Protein 1Y2T (pdb70)

InterPro domains:
  IPR009960 Fungal fruit body lectin [PF07367] (1-140)
  IPR015926 Cytolysin/lectin [G3DSA:2.60.270.20] (1-143)
  IPR015926 Cytolysin/lectin [SSF63724] (2-142)

B-factor: mean 12.46, std 3.75, range [6.25, 38.34]

Foldseek 3Di:
DAKEKEAEAEPDPPFDKDWDDKAWDPPQNIWDWDQDPRITMTGGNDADIKMKIKIAGPVVGWIKIKMWGHHPQWIFIDMDIPDDPPDDRVNVRCCCPPPVVNVVRRVVSDQKDKDADPVGWMWMKHWPAGHDRYTYIYTYTD/DAKEKEAEAEDDPPFDKDWDDKFWDPPQPIWDWDQDPRIIMIGGNDADIKMKIKIARPVVGWIKIKMWGHHPQWIAIDMDIPDDPPDDRVNLRCCCPPPVVNVVRRVVSDQKDWDADPVGWIWMKHWPATDDRYTYIYTYTD

Organism: Agaricus bisporus (NCBI:txid5341)

Structure (mmCIF, N/CA/C/O backbone):
data_1Y2T
#
_entry.id   1Y2T
#
_cell.length_a   91.935
_cell.length_b   96.681
_cell.length_c   75.430
_cell.angle_alpha   90.00
_cell.angle_beta   90.00
_cell.angle_gamma   90.00
#
_symmetry.space_group_name_H-M   'C 2 2 21'
#
loop_
_entity.id
_entity.type
_entity.pdbx_description
1 polymer lectin
2 water water
#
loop_
_atom_site.group_PDB
_atom_site.id
_atom_site.type_symbol
_atom_site.label_atom_id
_atom_site.label_alt_id
_atom_site.label_comp_id
_atom_site.label_asym_id
_atom_site.label_entity_id
_atom_site.label_seq_id
_atom_site.pdbx_PDB_ins_code
_atom_site.Cartn_x
_atom_site.Cartn_y
_atom_site.Cartn_z
_atom_site.occupancy
_atom_site.B_iso_or_equiv
_atom_site.auth_seq_id
_atom_site.auth_comp_id
_atom_site.auth_asym_id
_atom_site.auth_atom_id
_atom_site.pdbx_PDB_model_num
ATOM 1 N N . THR A 1 1 ? 41.992 46.308 31.671 1.00 13.98 2 THR A N 1
ATOM 2 C CA . THR A 1 1 ? 42.192 44.900 31.221 1.00 13.83 2 THR A CA 1
ATOM 3 C C . THR A 1 1 ? 43.676 44.538 31.189 1.00 13.27 2 THR A C 1
ATOM 4 O O . THR A 1 1 ? 44.489 45.262 30.607 1.00 13.39 2 THR A O 1
ATOM 8 N N . TYR A 1 2 ? 44.011 43.417 31.827 1.00 12.66 3 TYR A N 1
ATOM 9 C CA . TYR A 1 2 ? 45.359 42.859 31.804 1.00 12.22 3 TYR A CA 1
ATOM 10 C C . TYR A 1 2 ? 45.433 41.685 30.840 1.00 11.77 3 TYR A C 1
ATOM 11 O O . TYR A 1 2 ? 44.491 40.898 30.744 1.00 11.67 3 TYR A O 1
ATOM 20 N N . THR A 1 3 ? 46.553 41.565 30.135 1.00 11.22 4 THR A N 1
ATOM 21 C CA . THR A 1 3 ? 46.917 40.292 29.514 1.00 10.88 4 THR A CA 1
ATOM 22 C C . THR A 1 3 ? 48.278 39.855 30.030 1.00 10.45 4 THR A C 1
ATOM 23 O O . THR A 1 3 ? 49.155 40.688 30.277 1.00 10.53 4 THR A O 1
ATOM 27 N N . ILE A 1 4 ? 48.436 38.549 30.215 1.00 9.91 5 ILE A N 1
ATOM 28 C CA . ILE A 1 4 ? 49.743 37.952 30.463 1.00 9.61 5 ILE A CA 1
ATOM 29 C C . ILE A 1 4 ? 49.974 36.933 29.355 1.00 9.38 5 ILE A C 1
ATOM 30 O O . ILE A 1 4 ? 49.272 35.922 29.279 1.00 9.08 5 ILE A O 1
ATOM 35 N N . SER A 1 5 ? 50.934 37.223 28.480 1.00 9.32 6 SER A N 1
ATOM 36 C CA . SER A 1 5 ? 51.233 36.356 27.345 1.00 9.58 6 SER A CA 1
ATOM 37 C C . SER A 1 5 ? 52.476 35.531 27.643 1.00 9.43 6 SER A C 1
ATOM 38 O O . SER A 1 5 ? 53.539 36.085 27.940 1.00 9.60 6 SER A O 1
ATOM 41 N N . ILE A 1 6 ? 52.328 34.211 27.555 1.00 9.28 7 ILE A N 1
ATOM 42 C CA . ILE A 1 6 ? 53.358 33.270 27.994 1.00 9.25 7 ILE A CA 1
ATOM 43 C C . ILE A 1 6 ? 53.952 32.469 26.833 1.00 9.27 7 ILE A C 1
ATOM 44 O O . ILE A 1 6 ? 53.224 31.837 26.059 1.00 9.32 7 ILE A O 1
ATOM 49 N N . ARG A 1 7 ? 55.279 32.513 26.726 1.00 9.23 8 ARG A N 1
ATOM 50 C CA . ARG A 1 7 ? 56.033 31.711 25.765 1.00 9.40 8 ARG A CA 1
ATOM 51 C C . ARG A 1 7 ? 56.677 30.534 26.485 1.00 9.46 8 ARG A C 1
ATOM 52 O O . ARG A 1 7 ? 57.377 30.718 27.484 1.00 9.50 8 ARG A O 1
ATOM 60 N N . VAL A 1 8 ? 56.448 29.329 25.974 1.00 9.94 9 VAL A N 1
ATOM 61 C CA . VAL A 1 8 ? 56.970 28.119 26.606 1.00 10.40 9 VAL A CA 1
ATOM 62 C C . VAL A 1 8 ? 58.252 27.649 25.923 1.00 10.89 9 VAL A C 1
ATOM 63 O O . VAL A 1 8 ? 58.295 27.481 24.703 1.00 11.20 9 VAL A O 1
ATOM 67 N N . TYR A 1 9 ? 59.289 27.447 26.731 1.00 11.36 10 TYR A N 1
ATOM 68 C CA . TYR A 1 9 ? 60.575 26.957 26.254 1.00 11.81 10 TYR A CA 1
ATOM 69 C C . TYR A 1 9 ? 60.922 25.630 26.917 1.00 12.61 10 TYR A C 1
ATOM 70 O O . TYR A 1 9 ? 61.064 25.559 28.137 1.00 13.05 10 TYR A O 1
ATOM 79 N N . GLN A 1 10 ? 61.037 24.580 26.107 1.00 13.43 11 GLN A N 1
ATOM 80 C CA . GLN A 1 10 ? 61.498 23.278 26.578 1.00 14.34 11 GLN A CA 1
ATOM 81 C C . GLN A 1 10 ? 62.954 23.115 26.166 1.00 14.87 11 GLN A C 1
ATOM 82 O O . GLN A 1 10 ? 63.257 22.893 24.991 1.00 14.80 11 GLN A O 1
ATOM 88 N N . THR A 1 11 ? 63.850 23.227 27.143 1.00 15.67 12 THR A N 1
ATOM 89 C CA . THR A 1 11 ? 65.278 23.407 26.868 1.00 16.59 12 THR A CA 1
ATOM 90 C C . THR A 1 11 ? 66.067 22.126 26.592 1.00 17.07 12 THR A C 1
ATOM 91 O O . THR A 1 11 ? 67.179 22.191 26.060 1.00 17.57 12 THR A O 1
ATOM 95 N N . THR A 1 12 ? 65.504 20.975 26.955 1.00 17.50 13 THR A N 1
ATOM 96 C CA . THR A 1 12 ? 66.166 19.685 26.739 1.00 17.95 13 THR A CA 1
ATOM 97 C C . THR A 1 12 ? 65.213 18.664 26.112 1.00 18.05 13 THR A C 1
ATOM 98 O O . THR A 1 12 ? 64.037 18.614 26.477 1.00 18.28 13 THR A O 1
ATOM 102 N N . PRO A 1 13 ? 65.714 17.854 25.175 1.00 18.11 14 PRO A N 1
ATOM 103 C CA . PRO A 1 13 ? 64.918 16.771 24.577 1.00 18.08 14 PRO A CA 1
ATOM 104 C C . PRO A 1 13 ? 64.676 15.585 25.524 1.00 17.99 14 PRO A C 1
ATOM 105 O O . PRO A 1 13 ? 64.152 14.550 25.096 1.00 18.21 14 PRO A O 1
ATOM 109 N N . LYS A 1 14 ? 65.052 15.742 26.791 1.00 17.76 15 LYS A N 1
ATOM 110 C CA . LYS A 1 14 ? 64.800 14.731 27.813 1.00 17.45 15 LYS A CA 1
ATOM 111 C C . LYS A 1 14 ? 63.384 14.917 28.349 1.00 16.69 15 LYS A C 1
ATOM 112 O O . LYS A 1 14 ? 63.083 15.920 29.005 1.00 17.07 15 LYS A O 1
ATOM 118 N N . GLY A 1 15 ? 62.515 13.956 28.048 1.00 15.57 16 GLY A N 1
ATOM 119 C CA . GLY A 1 15 ? 61.103 14.063 28.370 1.00 14.31 16 GLY A CA 1
ATOM 120 C C . GLY A 1 15 ? 60.381 14.977 27.396 1.00 13.25 16 GLY A C 1
ATOM 121 O O . GLY A 1 15 ? 61.008 15.625 26.554 1.00 13.21 16 GLY A O 1
ATOM 122 N N . PHE A 1 16 ? 59.056 15.015 27.500 1.00 12.29 17 PHE A N 1
ATOM 123 C CA . PHE A 1 16 ? 58.246 15.933 26.704 1.00 11.45 17 PHE A CA 1
ATOM 124 C C . PHE A 1 16 ? 57.015 16.392 27.472 1.00 10.99 17 PHE A C 1
ATOM 125 O O . PHE A 1 16 ? 56.104 15.606 27.737 1.00 10.62 17 PHE A O 1
ATOM 133 N N . PHE A 1 17 ? 57.000 17.676 27.813 1.00 10.36 18 PHE A N 1
ATOM 134 C CA . PHE A 1 17 ? 55.894 18.275 28.546 1.00 9.98 18 PHE A CA 1
ATOM 135 C C . PHE A 1 17 ? 54.855 18.803 27.569 1.00 9.83 18 PHE A C 1
ATOM 136 O O . PHE A 1 17 ? 55.185 19.530 26.626 1.00 10.27 18 PHE A O 1
ATOM 144 N N . ARG A 1 18 ? 53.606 18.407 27.795 1.00 9.37 19 ARG A N 1
ATOM 145 C CA . ARG A 1 18 ? 52.481 18.834 26.971 1.00 8.97 19 ARG A CA 1
ATOM 146 C C . ARG A 1 18 ? 51.447 19.540 27.848 1.00 8.90 19 ARG A C 1
ATOM 147 O O . ARG A 1 18 ? 51.316 19.209 29.029 1.00 8.81 19 ARG A O 1
ATOM 155 N N . PRO A 1 19 ? 50.722 20.508 27.287 1.00 8.72 20 PRO A N 1
ATOM 156 C CA . PRO A 1 19 ? 49.674 21.214 28.038 1.00 8.62 20 PRO A CA 1
ATOM 157 C C . PRO A 1 19 ? 48.474 20.300 28.288 1.00 8.49 20 PRO A C 1
ATOM 158 O O . PRO A 1 19 ? 48.054 19.594 27.368 1.00 8.72 20 PRO A O 1
ATOM 162 N N . VAL A 1 20 ? 47.940 20.301 29.508 1.00 8.15 21 VAL A N 1
ATOM 163 C CA . VAL A 1 20 ? 46.830 19.405 29.849 1.00 8.13 21 VAL A CA 1
ATOM 164 C C . VAL A 1 20 ? 45.634 20.069 30.540 1.00 7.93 21 VAL A C 1
ATOM 165 O O . VAL A 1 20 ? 44.579 19.447 30.683 1.00 8.04 21 VAL A O 1
ATOM 169 N N . GLU A 1 21 ? 45.795 21.321 30.961 1.00 7.83 22 GLU A N 1
ATOM 170 C CA . GLU A 1 21 ? 44.770 22.008 31.750 1.00 7.84 22 GLU A CA 1
ATOM 171 C C . GLU A 1 21 ? 45.050 23.500 31.812 1.00 7.79 22 GLU A C 1
ATOM 172 O O . GLU A 1 21 ? 46.205 23.915 31.898 1.00 7.80 22 GLU A O 1
ATOM 178 N N . ARG A 1 22 ? 43.989 24.301 31.766 1.00 7.74 23 ARG A N 1
ATOM 179 C CA . ARG A 1 22 ? 44.092 25.747 31.955 1.00 7.96 23 ARG A CA 1
ATOM 180 C C . ARG A 1 22 ? 42.864 26.266 32.696 1.00 7.82 23 ARG A C 1
ATOM 181 O O . ARG A 1 22 ? 41.729 26.041 32.272 1.00 8.07 23 ARG A O 1
ATOM 189 N N . THR A 1 23 ? 43.101 26.943 33.816 1.00 7.63 24 THR A N 1
ATOM 190 C CA . THR A 1 23 ? 42.025 27.333 34.726 1.00 7.74 24 THR A CA 1
ATOM 191 C C . THR A 1 23 ? 41.996 28.832 34.978 1.00 7.62 24 THR A C 1
ATOM 192 O O . THR A 1 23 ? 43.017 29.511 34.845 1.00 7.43 24 THR A O 1
ATOM 196 N N . ASN A 1 24 ? 40.821 29.332 35.360 1.00 7.70 25 ASN A N 1
ATOM 197 C CA . ASN A 1 24 ? 40.649 30.733 35.732 1.00 7.88 25 ASN A CA 1
ATOM 198 C C . ASN A 1 24 ? 40.004 30.874 37.099 1.00 8.08 25 ASN A C 1
ATOM 199 O O . ASN A 1 24 ? 38.942 30.302 37.357 1.00 7.92 25 ASN A O 1
ATOM 204 N N . TRP A 1 25 ? 40.656 31.633 37.975 1.00 8.15 26 TRP A N 1
ATOM 205 C CA . TRP A 1 25 ? 40.100 31.936 39.290 1.00 8.73 26 TRP A CA 1
ATOM 206 C C . TRP A 1 25 ? 38.938 32.933 39.168 1.00 9.19 26 TRP A C 1
ATOM 207 O O . TRP A 1 25 ? 38.867 33.705 38.206 1.00 9.30 26 TRP A O 1
ATOM 218 N N . LYS A 1 26 ? 38.039 32.896 40.151 1.00 9.66 27 LYS A N 1
ATOM 219 C CA . LYS A 1 26 ? 36.735 33.560 40.077 1.00 10.40 27 LYS A CA 1
ATOM 220 C C . LYS A 1 26 ? 36.711 35.059 40.404 1.00 10.55 27 LYS A C 1
ATOM 221 O O . LYS A 1 26 ? 35.734 35.741 40.082 1.00 10.75 27 LYS A O 1
ATOM 227 N N . TYR A 1 27 ? 37.765 35.562 41.045 1.00 10.73 28 TYR A N 1
ATOM 228 C CA . TYR A 1 27 ? 37.821 36.968 41.457 1.00 11.07 28 TYR A CA 1
ATOM 229 C C . TYR A 1 27 ? 37.947 37.911 40.262 1.00 11.21 28 TYR A C 1
ATOM 230 O O . TYR A 1 27 ? 38.295 37.484 39.159 1.00 10.94 28 TYR A O 1
ATOM 239 N N . ALA A 1 28 ? 37.651 39.190 40.495 1.00 11.65 29 ALA A N 1
ATOM 240 C CA . ALA A 1 28 ? 37.803 40.251 39.494 1.00 11.95 29 ALA A CA 1
ATOM 241 C C . ALA A 1 28 ? 37.151 39.922 38.146 1.00 12.11 29 ALA A C 1
ATOM 242 O O . ALA A 1 28 ? 37.697 40.233 37.083 1.00 12.36 29 ALA A O 1
ATOM 244 N N . ASN A 1 29 ? 35.978 39.291 38.216 1.00 12.27 30 ASN A N 1
ATOM 245 C CA . ASN A 1 29 ? 35.182 38.901 37.045 1.00 12.31 30 ASN A CA 1
ATOM 246 C C . ASN A 1 29 ? 35.761 37.751 36.207 1.00 11.90 30 ASN A C 1
ATOM 247 O O . ASN A 1 29 ? 35.425 37.597 35.029 1.00 12.09 30 ASN A O 1
ATOM 252 N N . GLY A 1 30 ? 36.616 36.943 36.828 1.00 11.39 31 GLY A N 1
ATOM 253 C CA . GLY A 1 30 ? 37.122 35.733 36.202 1.00 10.82 31 GLY A CA 1
ATOM 254 C C . GLY A 1 30 ? 38.328 35.953 35.313 1.00 10.43 31 GLY A C 1
ATOM 255 O O . GLY A 1 30 ? 39.375 36.415 35.772 1.00 10.79 31 GLY A O 1
ATOM 256 N N . GLY A 1 31 ? 38.178 35.617 34.036 1.00 9.92 32 GLY A N 1
ATOM 257 C CA . GLY A 1 31 ? 39.267 35.712 33.081 1.00 9.38 32 GLY A CA 1
ATOM 258 C C . GLY A 1 31 ? 39.214 34.593 32.062 1.00 9.10 32 GLY A C 1
ATOM 259 O O . GLY A 1 31 ? 38.403 33.675 32.186 1.00 9.61 32 GLY A O 1
ATOM 260 N N . THR A 1 32 ? 40.076 34.667 31.052 1.00 8.68 33 THR A N 1
ATOM 261 C CA . THR A 1 32 ? 40.094 33.677 29.973 1.00 8.54 33 THR A CA 1
ATOM 262 C C . THR A 1 32 ? 41.510 33.268 29.596 1.00 8.24 33 THR A C 1
ATOM 263 O O . THR A 1 32 ? 42.467 34.010 29.830 1.00 8.37 33 THR A O 1
ATOM 267 N N . TRP A 1 33 ? 41.625 32.083 28.998 1.00 7.88 34 TRP A N 1
ATOM 268 C CA . TRP A 1 33 ? 42.853 31.648 28.340 1.00 7.77 34 TRP A CA 1
ATOM 269 C C . TRP A 1 33 ? 42.635 31.563 26.835 1.00 7.89 34 TRP A C 1
ATOM 270 O O . TRP A 1 33 ? 41.668 30.952 26.376 1.00 8.15 34 TRP A O 1
ATOM 281 N N . ASP A 1 34 ? 43.543 32.173 26.079 1.00 8.02 35 ASP A N 1
ATOM 282 C CA . ASP A 1 34 ? 43.526 32.102 24.621 1.00 8.27 35 ASP A CA 1
ATOM 283 C C . ASP A 1 34 ? 44.884 31.672 24.103 1.00 8.44 35 ASP A C 1
ATOM 284 O O . ASP A 1 34 ? 45.911 31.957 24.718 1.00 8.71 35 ASP A O 1
ATOM 289 N N . GLU A 1 35 ? 44.884 30.984 22.967 1.00 8.52 36 GLU A N 1
ATOM 290 C CA . GLU A 1 35 ? 46.113 30.751 22.225 1.00 8.85 36 GLU A CA 1
ATOM 291 C C . GLU A 1 35 ? 46.226 31.846 21.170 1.00 8.56 36 GLU A C 1
ATOM 292 O O . GLU A 1 35 ? 45.314 32.037 20.361 1.00 8.66 36 GLU A O 1
ATOM 298 N N . VAL A 1 36 ? 47.324 32.597 21.220 1.00 8.37 37 VAL A N 1
ATOM 299 C CA . VAL A 1 36 ? 47.554 33.714 20.304 1.00 8.52 37 VAL A CA 1
ATOM 300 C C . VAL A 1 36 ? 48.982 33.667 19.771 1.00 8.55 37 VAL A C 1
ATOM 301 O O . VAL A 1 36 ? 49.939 33.872 20.522 1.00 8.68 37 VAL A O 1
ATOM 305 N N . ARG A 1 37 ? 49.115 33.385 18.475 1.00 8.69 38 ARG A N 1
ATOM 306 C CA . ARG A 1 37 ? 50.412 33.386 17.790 1.00 9.15 38 ARG A CA 1
ATOM 307 C C . ARG A 1 37 ? 51.454 32.514 18.512 1.00 8.97 38 ARG A C 1
ATOM 308 O O . ARG A 1 37 ? 52.621 32.895 18.659 1.00 9.26 38 ARG A O 1
ATOM 316 N N . GLY A 1 38 ? 51.011 31.341 18.963 1.00 8.97 39 GLY A N 1
ATOM 317 C CA . GLY A 1 38 ? 51.884 30.378 19.613 1.00 8.87 39 GLY A CA 1
ATOM 318 C C . GLY A 1 38 ? 52.105 30.605 21.100 1.00 8.93 39 GLY A C 1
ATOM 319 O O . GLY A 1 38 ? 52.876 29.875 21.728 1.00 9.18 39 GLY A O 1
ATOM 320 N N . GLU A 1 39 ? 51.427 31.605 21.659 1.00 8.71 40 GLU A N 1
ATOM 321 C CA . GLU A 1 39 ? 51.562 31.945 23.075 1.00 8.72 40 GLU A CA 1
ATOM 322 C C . GLU A 1 39 ? 50.268 31.679 23.835 1.00 8.60 40 GLU A C 1
ATOM 323 O O . GLU A 1 39 ? 49.182 31.691 23.252 1.00 8.72 40 GLU A O 1
ATOM 329 N N . TYR A 1 40 ? 50.394 31.424 25.134 1.00 8.52 41 TYR A N 1
ATOM 330 C CA . TYR A 1 40 ? 49.240 31.262 26.011 1.00 8.59 41 TYR A CA 1
ATOM 331 C C . TYR A 1 40 ? 48.931 32.612 26.635 1.00 8.42 41 TYR A C 1
ATOM 332 O O . TYR A 1 40 ? 49.774 33.185 27.327 1.00 8.79 41 TYR A O 1
ATOM 341 N N . VAL A 1 41 ? 47.730 33.123 26.379 1.00 8.23 42 VAL A N 1
ATOM 342 C CA . VAL A 1 41 ? 47.358 34.457 26.845 1.00 8.01 42 VAL A CA 1
ATOM 343 C C . VAL A 1 41 ? 46.248 34.412 27.890 1.00 7.72 42 VAL A C 1
ATOM 344 O O . VAL A 1 41 ? 45.127 33.981 27.609 1.00 7.62 42 VAL A O 1
ATOM 348 N N . LEU A 1 42 ? 46.581 34.859 29.097 1.00 7.49 43 LEU A N 1
ATOM 349 C CA . LEU A 1 42 ? 45.611 34.995 30.173 1.00 7.53 43 LEU A CA 1
ATOM 350 C C . LEU A 1 42 ? 45.093 36.430 30.191 1.00 7.68 43 LEU A C 1
ATOM 351 O O . LEU A 1 42 ? 45.871 37.371 30.347 1.00 7.75 43 LEU A O 1
ATOM 356 N N . THR A 1 43 ? 43.785 36.593 30.010 1.00 7.98 44 THR A N 1
ATOM 357 C CA . THR A 1 43 ? 43.173 37.918 30.028 1.00 8.43 44 THR A CA 1
ATOM 358 C C . THR A 1 43 ? 42.318 38.072 31.276 1.00 8.72 44 THR A C 1
ATOM 359 O O . THR A 1 43 ? 41.517 37.198 31.595 1.00 9.01 44 THR A O 1
ATOM 363 N N . MET A 1 44 ? 42.514 39.179 31.988 1.00 9.15 45 MET A N 1
ATOM 364 C CA . MET A 1 44 ? 41.768 39.471 33.210 1.00 9.54 45 MET A CA 1
ATOM 365 C C . MET A 1 44 ? 41.233 40.902 33.165 1.00 9.94 45 MET A C 1
ATOM 366 O O . MET A 1 44 ? 41.882 41.795 32.618 1.00 10.36 45 MET A O 1
ATOM 371 N N . GLY A 1 45 ? 40.047 41.109 33.734 1.00 10.64 46 GLY A N 1
ATOM 372 C CA . GLY A 1 45 ? 39.380 42.403 33.688 1.00 11.05 46 GLY A CA 1
ATOM 373 C C . GLY A 1 45 ? 40.043 43.474 34.536 1.00 11.39 46 GLY A C 1
ATOM 374 O O . GLY A 1 45 ? 39.866 44.672 34.295 1.00 11.98 46 GLY A O 1
ATOM 375 N N . GLY A 1 46 ? 40.806 43.035 35.532 1.00 11.60 47 GLY A N 1
ATOM 376 C CA . GLY A 1 46 ? 41.525 43.933 36.417 1.00 11.35 47 GLY A CA 1
ATOM 377 C C . GLY A 1 46 ? 42.380 43.168 37.407 1.00 11.26 47 GLY A C 1
ATOM 378 O O . GLY A 1 46 ? 42.594 41.961 37.257 1.00 11.17 47 GLY A O 1
ATOM 379 N N . SER A 1 47 ? 42.856 43.876 38.426 1.00 10.98 48 SER A N 1
ATOM 380 C CA . SER A 1 47 ? 43.718 43.300 39.453 1.00 10.72 48 SER A CA 1
ATOM 381 C C . SER A 1 47 ? 42.930 42.413 40.415 1.00 10.57 48 SER A C 1
ATOM 382 O O . SER A 1 47 ? 41.744 42.649 40.659 1.00 10.70 48 SER A O 1
ATOM 385 N N . GLY A 1 48 ? 43.592 41.389 40.948 1.00 10.23 49 GLY A N 1
ATOM 386 C CA . GLY A 1 48 ? 43.023 40.577 42.010 1.00 9.96 49 GLY A CA 1
ATOM 387 C C . GLY A 1 48 ? 42.664 39.142 41.677 1.00 9.75 49 GLY A C 1
ATOM 388 O O . GLY A 1 48 ? 42.051 38.454 42.494 1.00 9.87 49 GLY A O 1
ATOM 389 N N . THR A 1 49 ? 43.040 38.681 40.489 1.00 9.47 50 THR A N 1
ATOM 390 C CA . THR A 1 49 ? 42.772 37.297 40.112 1.00 9.19 50 THR A CA 1
ATOM 391 C C . THR A 1 49 ? 43.970 36.635 39.417 1.00 9.03 50 THR A C 1
ATOM 392 O O . THR A 1 49 ? 45.064 37.206 39.391 1.00 8.98 50 THR A O 1
ATOM 396 N N . SER A 1 50 ? 43.768 35.428 38.892 1.00 8.78 51 SER A N 1
ATOM 397 C CA . SER A 1 50 ? 44.854 34.627 38.335 1.00 8.57 51 SER A CA 1
ATOM 398 C C . SER A 1 50 ? 44.333 33.480 37.479 1.00 8.50 51 SER A C 1
ATOM 399 O O . SER A 1 50 ? 43.127 33.237 37.408 1.00 8.58 51 SER A O 1
ATOM 402 N N . GLY A 1 51 ? 45.265 32.776 36.844 1.00 8.28 52 GLY A N 1
ATOM 403 C CA . GLY A 1 51 ? 44.963 31.578 36.081 1.00 8.21 52 GLY A CA 1
ATOM 404 C C . GLY A 1 51 ? 46.145 30.633 36.113 1.00 8.24 52 GLY A C 1
ATOM 405 O O . GLY A 1 51 ? 47.279 31.067 36.319 1.00 8.14 52 GLY A O 1
ATOM 406 N N . SER A 1 52 ? 45.879 29.345 35.909 1.00 8.26 53 SER A N 1
ATOM 407 C CA . SER A 1 52 ? 46.910 28.312 36.001 1.00 8.33 53 SER A CA 1
ATOM 408 C C . SER A 1 52 ? 47.008 27.463 34.740 1.00 8.34 53 SER A C 1
ATOM 409 O O . SER A 1 52 ? 46.008 27.229 34.062 1.00 8.39 53 SER A O 1
ATOM 412 N N . LEU A 1 53 ? 48.223 27.005 34.448 1.00 8.22 54 LEU A N 1
ATOM 413 C CA . LEU A 1 53 ? 48.482 26.031 33.390 1.00 8.30 54 LEU A CA 1
ATOM 414 C C . LEU A 1 53 ? 49.160 24.807 33.984 1.00 8.25 54 LEU A C 1
ATOM 415 O O . LEU A 1 53 ? 50.101 24.938 34.768 1.00 8.47 54 LEU A O 1
ATOM 420 N N . ARG A 1 54 ? 48.686 23.623 33.609 1.00 8.22 55 ARG A N 1
ATOM 421 C CA . ARG A 1 54 ? 49.360 22.383 33.984 1.00 8.41 55 ARG A CA 1
ATOM 422 C C . ARG A 1 54 ? 49.991 21.731 32.759 1.00 8.53 55 ARG A C 1
ATOM 423 O O . ARG A 1 54 ? 49.385 21.687 31.685 1.00 8.40 55 ARG A O 1
ATOM 431 N N . PHE A 1 55 ? 51.219 21.251 32.936 1.00 8.73 56 PHE A N 1
ATOM 432 C CA . PHE A 1 55 ? 51.951 20.518 31.907 1.00 9.02 56 PHE A CA 1
ATOM 433 C C . PHE A 1 55 ? 52.376 19.164 32.458 1.00 9.13 56 PHE A C 1
ATOM 434 O O . PHE A 1 55 ? 52.740 19.058 33.631 1.00 9.08 56 PHE A O 1
ATOM 442 N N . VAL A 1 56 ? 52.323 18.138 31.610 1.00 9.28 57 VAL A N 1
ATOM 443 C CA . VAL A 1 56 ? 52.675 16.773 32.002 1.00 9.60 57 VAL A CA 1
ATOM 444 C C . VAL A 1 56 ? 53.661 16.161 31.010 1.00 9.81 57 VAL A C 1
ATOM 445 O O . VAL A 1 56 ? 53.498 16.294 29.793 1.00 9.63 57 VAL A O 1
ATOM 449 N N . SER A 1 57 ? 54.693 15.511 31.546 1.00 10.38 58 SER A N 1
ATOM 450 C CA . SER A 1 57 ? 55.586 14.671 30.755 1.00 10.92 58 SER A CA 1
ATOM 451 C C . SER A 1 57 ? 55.353 13.209 31.126 1.00 11.49 58 SER A C 1
ATOM 452 O O . SER A 1 57 ? 55.877 12.719 32.133 1.00 11.35 58 SER A O 1
ATOM 455 N N . SER A 1 58 ? 54.552 12.522 30.313 1.00 12.20 59 SER A N 1
ATOM 456 C CA . SER A 1 58 ? 54.202 11.122 30.565 1.00 13.21 59 SER A CA 1
ATOM 457 C C . SER A 1 58 ? 55.398 10.180 30.410 1.00 13.47 59 SER A C 1
ATOM 458 O O . SER A 1 58 ? 55.468 9.148 31.082 1.00 13.91 59 SER A O 1
ATOM 461 N N . ASP A 1 59 ? 56.333 10.551 29.534 1.00 13.84 60 ASP A N 1
ATOM 462 C CA . ASP A 1 59 ? 57.575 9.801 29.322 1.00 14.09 60 ASP A CA 1
ATOM 463 C C . ASP A 1 59 ? 58.362 9.601 30.615 1.00 14.06 60 ASP A C 1
ATOM 464 O O . ASP A 1 59 ? 58.955 8.541 30.830 1.00 14.11 60 ASP A O 1
ATOM 469 N N . THR A 1 60 ? 58.363 10.628 31.465 1.00 13.94 61 THR A N 1
ATOM 470 C CA . THR A 1 60 ? 59.230 10.670 32.643 1.00 13.94 61 THR A CA 1
ATOM 471 C C . THR A 1 60 ? 58.467 10.812 33.962 1.00 13.90 61 THR A C 1
ATOM 472 O O . THR A 1 60 ? 59.084 10.993 35.017 1.00 13.94 61 THR A O 1
ATOM 476 N N . ASP A 1 61 ? 57.138 10.730 33.899 1.00 13.96 62 ASP A N 1
ATOM 477 C CA . ASP A 1 61 ? 56.272 10.884 35.075 1.00 13.94 62 ASP A CA 1
ATOM 478 C C . ASP A 1 61 ? 56.562 12.185 35.837 1.00 13.50 62 ASP A C 1
ATOM 479 O O . ASP A 1 61 ? 56.763 12.189 37.058 1.00 13.53 62 ASP A O 1
ATOM 484 N N . GLU A 1 62 ? 56.590 13.287 35.092 1.00 12.76 63 GLU A N 1
ATOM 485 C CA . GLU A 1 62 ? 56.815 14.611 35.656 1.00 12.13 63 GLU A CA 1
ATOM 486 C C . GLU A 1 62 ? 55.657 15.529 35.300 1.00 11.62 63 GLU A C 1
ATOM 487 O O . GLU A 1 62 ? 54.975 15.318 34.295 1.00 11.48 63 GLU A O 1
ATOM 493 N N . SER A 1 63 ? 55.447 16.550 36.128 1.00 11.03 64 SER A N 1
ATOM 494 C CA . SER A 1 63 ? 54.380 17.523 35.915 1.00 10.71 64 SER A CA 1
ATOM 495 C C . SER A 1 63 ? 54.596 18.753 36.784 1.00 10.21 64 SER A C 1
ATOM 496 O O . SER A 1 63 ? 55.350 18.709 37.760 1.00 10.36 64 SER A O 1
ATOM 499 N N . PHE A 1 64 ? 53.937 19.847 36.413 1.00 9.62 65 PHE A N 1
ATOM 500 C CA . PHE A 1 64 ? 53.931 21.067 37.215 1.00 9.15 65 PHE A CA 1
ATOM 501 C C . PHE A 1 64 ? 52.713 21.918 36.893 1.00 8.88 65 PHE A C 1
ATOM 502 O O . PHE A 1 64 ? 52.115 21.785 35.820 1.00 8.77 65 PHE A O 1
ATOM 510 N N . VAL A 1 65 ? 52.348 22.780 37.838 1.00 8.59 66 VAL A N 1
ATOM 511 C CA . VAL A 1 65 ? 51.334 23.803 37.614 1.00 8.39 66 VAL A CA 1
ATOM 512 C C . VAL A 1 65 ? 52.006 25.165 37.731 1.00 8.49 66 VAL A C 1
ATOM 513 O O . VAL A 1 65 ? 52.682 25.447 38.723 1.00 8.53 66 VAL A O 1
ATOM 517 N N . ALA A 1 66 ? 51.838 25.990 36.701 1.00 8.26 67 ALA A N 1
ATOM 518 C CA . ALA A 1 66 ? 52.340 27.360 36.701 1.00 8.16 67 ALA A CA 1
ATOM 519 C C . ALA A 1 66 ? 51.160 28.317 36.804 1.00 8.27 67 ALA A C 1
ATOM 520 O O . ALA A 1 66 ? 50.212 28.226 36.021 1.00 8.30 67 ALA A O 1
ATOM 522 N N . THR A 1 67 ? 51.220 29.224 37.777 1.00 8.25 68 THR A N 1
ATOM 523 C CA . THR A 1 67 ? 50.139 30.176 38.021 1.00 8.20 68 THR A CA 1
ATOM 524 C C . THR A 1 67 ? 50.622 31.611 37.838 1.00 8.14 68 THR A C 1
ATOM 525 O O . THR A 1 67 ? 51.722 31.964 38.265 1.00 8.35 68 THR A O 1
ATOM 529 N N . PHE A 1 68 ? 49.785 32.419 37.192 1.00 8.09 69 PHE A N 1
ATOM 530 C CA . PHE A 1 68 ? 50.095 33.803 36.843 1.00 8.08 69 PHE A CA 1
ATOM 531 C C . PHE A 1 68 ? 48.909 34.666 37.241 1.00 8.08 69 PHE A C 1
ATOM 532 O O . PHE A 1 68 ? 47.762 34.278 37.028 1.00 8.08 69 PHE A O 1
ATOM 540 N N . GLY A 1 69 ? 49.175 35.837 37.809 1.00 8.14 70 GLY A N 1
ATOM 541 C CA . GLY A 1 69 ? 48.102 36.753 38.151 1.00 8.26 70 GLY A CA 1
ATOM 542 C C . GLY A 1 69 ? 48.581 38.150 38.472 1.00 8.41 70 GLY A C 1
ATOM 543 O O . GLY A 1 69 ? 49.760 38.466 38.305 1.00 8.38 70 GLY A O 1
ATOM 544 N N . VAL A 1 70 ? 47.651 38.985 38.926 1.00 8.63 71 VAL A N 1
ATOM 545 C CA . VAL A 1 70 ? 47.967 40.337 39.381 1.00 9.12 71 VAL A CA 1
ATOM 546 C C . VAL A 1 70 ? 47.387 40.525 40.783 1.00 9.37 71 VAL A C 1
ATOM 547 O O . VAL A 1 70 ? 46.216 40.229 41.025 1.00 9.28 71 VAL A O 1
ATOM 551 N N . HIS A 1 71 ? 48.229 40.986 41.704 1.00 9.79 72 HIS A N 1
ATOM 552 C CA . HIS A 1 71 ? 47.819 41.264 43.075 1.00 10.27 72 HIS A CA 1
ATOM 553 C C . HIS A 1 71 ? 48.179 42.702 43.431 1.00 10.48 72 HIS A C 1
ATOM 554 O O . HIS A 1 71 ? 49.347 43.090 43.349 1.00 10.50 72 HIS A O 1
ATOM 561 N N . ASN A 1 72 ? 47.170 43.479 43.823 1.00 10.89 73 ASN A N 1
ATOM 562 C CA . ASN A 1 72 ? 47.334 44.906 44.117 1.00 11.24 73 ASN A CA 1
ATOM 563 C C . ASN A 1 72 ? 48.163 45.632 43.051 1.00 11.17 73 ASN A C 1
ATOM 564 O O . ASN A 1 72 ? 49.127 46.342 43.361 1.00 11.18 73 ASN A O 1
ATOM 569 N N . TYR A 1 73 ? 47.778 45.416 41.791 1.00 10.97 74 TYR A N 1
ATOM 570 C CA . TYR A 1 73 ? 48.389 46.048 40.613 1.00 10.97 74 TYR A CA 1
ATOM 571 C C . TYR A 1 73 ? 49.821 45.603 40.288 1.00 10.76 74 TYR A C 1
ATOM 572 O O . TYR A 1 73 ? 50.486 46.222 39.456 1.00 10.91 74 TYR A O 1
ATOM 581 N N . LYS A 1 74 ? 50.289 44.535 40.928 1.00 10.52 75 LYS A N 1
ATOM 582 C CA . LYS A 1 74 ? 51.600 43.975 40.603 1.00 10.43 75 LYS A CA 1
ATOM 583 C C . LYS A 1 74 ? 51.473 42.510 40.210 1.00 10.01 75 LYS A C 1
ATOM 584 O O . LYS A 1 74 ? 50.807 41.731 40.893 1.00 10.02 75 LYS A O 1
ATOM 590 N N . ARG A 1 75 ? 52.114 42.140 39.103 1.00 9.78 76 ARG A N 1
ATOM 591 C CA . ARG A 1 75 ? 52.080 40.758 38.634 1.00 9.54 76 ARG A CA 1
ATOM 592 C C . ARG A 1 75 ? 52.718 39.809 39.647 1.00 9.52 76 ARG A C 1
ATOM 593 O O . ARG A 1 75 ? 53.634 40.187 40.385 1.00 9.53 76 ARG A O 1
ATOM 601 N N . TRP A 1 76 ? 52.202 38.587 39.696 1.00 9.34 77 TRP A N 1
ATOM 602 C CA . TRP A 1 76 ? 52.793 37.539 40.512 1.00 9.32 77 TRP A CA 1
ATOM 603 C C . TRP A 1 76 ? 52.833 36.224 39.750 1.00 9.36 77 TRP A C 1
ATOM 604 O O . TRP A 1 76 ? 52.194 36.080 38.704 1.00 9.35 77 TRP A O 1
ATOM 615 N N . CYS A 1 77 ? 53.610 35.281 40.268 1.00 9.40 78 CYS A N 1
ATOM 616 C CA . CYS A 1 77 ? 53.718 33.959 39.669 1.00 9.56 78 CYS A CA 1
ATOM 617 C C . CYS A 1 77 ? 54.167 32.936 40.698 1.00 9.50 78 CYS A C 1
ATOM 618 O O . CYS A 1 77 ? 54.758 33.285 41.726 1.00 9.78 78 CYS A O 1
ATOM 621 N N . ASP A 1 78 ? 53.866 31.673 40.415 1.00 9.54 79 ASP A N 1
ATOM 622 C CA . ASP A 1 78 ? 54.342 30.553 41.216 1.00 9.76 79 ASP A CA 1
ATOM 623 C C . ASP A 1 78 ? 54.350 29.281 40.380 1.00 9.79 79 ASP A C 1
ATOM 624 O O . ASP A 1 78 ? 53.621 29.174 39.391 1.00 9.64 79 ASP A O 1
ATOM 629 N N . ILE A 1 79 ? 55.194 28.332 40.773 1.00 9.93 80 ILE A N 1
ATOM 630 C CA . ILE A 1 79 ? 55.191 26.993 40.195 1.00 10.21 80 ILE A CA 1
ATOM 631 C C . ILE A 1 79 ? 55.091 25.970 41.320 1.00 10.31 80 ILE A C 1
ATOM 632 O O . ILE A 1 79 ? 55.795 26.076 42.326 1.00 10.55 80 ILE A O 1
ATOM 637 N N . VAL A 1 80 ? 54.197 24.999 41.152 1.00 10.67 81 VAL A N 1
ATOM 638 C CA . VAL A 1 80 ? 54.110 23.857 42.055 1.00 10.78 81 VAL A CA 1
ATOM 639 C C . VAL A 1 80 ? 54.435 22.599 41.261 1.00 11.20 81 VAL A C 1
ATOM 640 O O . VAL A 1 80 ? 53.873 22.367 40.190 1.00 11.13 81 VAL A O 1
ATOM 644 N N . THR A 1 81 ? 55.365 21.806 41.780 1.00 11.56 82 THR A N 1
ATOM 645 C CA . THR A 1 81 ? 55.702 20.522 41.176 1.00 12.10 82 THR A CA 1
ATOM 646 C C . THR A 1 81 ? 55.656 19.413 42.236 1.00 12.44 82 THR A C 1
ATOM 647 O O . THR A 1 81 ? 55.142 19.637 43.336 1.00 12.62 82 THR A O 1
ATOM 651 N N . ASN A 1 82 ? 56.172 18.226 41.904 1.00 12.92 83 ASN A N 1
ATOM 652 C CA . ASN A 1 82 ? 56.003 17.034 42.743 1.00 13.45 83 ASN A CA 1
ATOM 653 C C . ASN A 1 82 ? 54.524 16.818 43.065 1.00 13.76 83 ASN A C 1
ATOM 654 O O . ASN A 1 82 ? 54.151 16.529 44.206 1.00 13.84 83 ASN A O 1
ATOM 659 N N . LEU A 1 83 ? 53.690 16.975 42.040 1.00 14.20 84 LEU A N 1
ATOM 660 C CA . LEU A 1 83 ? 52.241 16.935 42.198 1.00 14.68 84 LEU A CA 1
ATOM 661 C C . LEU A 1 83 ? 51.745 15.535 42.508 1.00 15.23 84 LEU A C 1
ATOM 662 O O . LEU A 1 83 ? 52.218 14.556 41.928 1.00 15.48 84 LEU A O 1
ATOM 667 N N . THR A 1 84 ? 50.796 15.447 43.435 1.00 15.73 85 THR A N 1
ATOM 668 C CA . THR A 1 84 ? 50.033 14.220 43.622 1.00 16.39 85 THR A CA 1
ATOM 669 C C . THR A 1 84 ? 49.005 14.161 42.497 1.00 16.58 85 THR A C 1
ATOM 670 O O . THR A 1 84 ? 48.774 15.164 41.812 1.00 16.63 85 THR A O 1
ATOM 674 N N . ASN A 1 85 ? 48.391 12.996 42.302 1.00 16.81 86 ASN A N 1
ATOM 675 C CA . ASN A 1 85 ? 47.360 12.833 41.277 1.00 17.01 86 ASN A CA 1
ATOM 676 C C . ASN A 1 85 ? 46.116 13.688 41.539 1.00 16.57 86 ASN A C 1
ATOM 677 O O . ASN A 1 85 ? 45.316 13.928 40.633 1.00 16.82 86 ASN A O 1
ATOM 682 N N . GLU A 1 86 ? 45.975 14.151 42.780 1.00 16.08 87 GLU A N 1
ATOM 683 C CA . GLU A 1 86 ? 44.840 14.972 43.197 1.00 15.53 87 GLU A CA 1
ATOM 684 C C . GLU A 1 86 ? 45.100 16.461 42.977 1.00 14.86 87 GLU A C 1
ATOM 685 O O . GLU A 1 86 ? 44.183 17.279 43.065 1.00 14.82 87 GLU A O 1
ATOM 691 N N . GLN A 1 87 ? 46.350 16.811 42.689 1.00 13.96 88 GLN A N 1
ATOM 692 C CA . GLN A 1 87 ? 46.720 18.209 42.500 1.00 13.10 88 GLN A CA 1
ATOM 693 C C . GLN A 1 87 ? 46.651 18.623 41.030 1.00 12.41 88 GLN A C 1
ATOM 694 O O . GLN A 1 87 ? 47.674 18.783 40.359 1.00 12.52 88 GLN A O 1
ATOM 700 N N . THR A 1 88 ? 45.425 18.780 40.540 1.00 11.43 89 THR A N 1
ATOM 701 C CA . THR A 1 88 ? 45.189 19.349 39.217 1.00 10.63 89 THR A CA 1
ATOM 702 C C . THR A 1 88 ? 45.316 20.866 39.315 1.00 10.24 89 THR A C 1
ATOM 703 O O . THR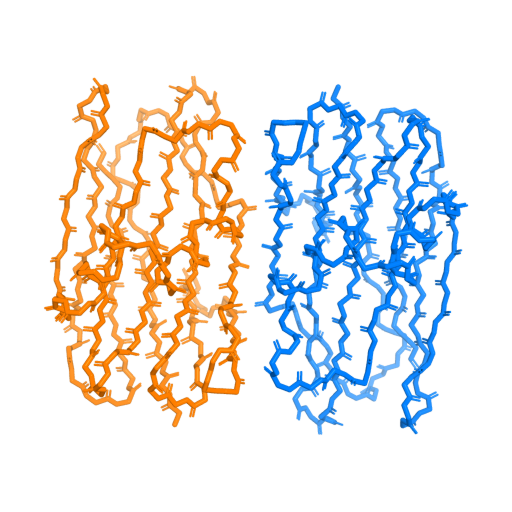 A 1 88 ? 45.404 21.414 40.417 1.00 10.26 89 THR A O 1
ATOM 707 N N . ALA A 1 89 ? 45.329 21.546 38.170 1.00 9.68 90 ALA A N 1
ATOM 708 C CA . ALA A 1 89 ? 45.378 23.008 38.162 1.00 9.47 90 ALA A CA 1
ATOM 709 C C . ALA A 1 89 ? 44.130 23.620 38.804 1.00 9.38 90 ALA A C 1
ATOM 710 O O . ALA A 1 89 ? 44.215 24.661 39.457 1.00 9.24 90 ALA A O 1
ATOM 712 N N . LEU A 1 90 ? 42.982 22.964 38.629 1.00 9.27 91 LEU A N 1
ATOM 713 C CA . LEU A 1 90 ? 41.742 23.381 39.284 1.00 9.18 91 LEU A CA 1
ATOM 714 C C . LEU A 1 90 ? 41.942 23.489 40.799 1.00 9.33 91 LEU A C 1
ATOM 715 O O . LEU A 1 90 ? 41.474 24.439 41.426 1.00 9.53 91 LEU A O 1
ATOM 720 N N . VAL A 1 91 ? 42.636 22.509 41.372 1.00 9.31 92 VAL A N 1
ATOM 721 C CA . VAL A 1 91 ? 42.909 22.482 42.808 1.00 9.53 92 VAL A CA 1
ATOM 722 C C . VAL A 1 91 ? 43.936 23.549 43.191 1.00 9.55 92 VAL A C 1
ATOM 723 O O . VAL A 1 91 ? 43.693 24.362 44.085 1.00 9.69 92 VAL A O 1
ATOM 727 N N . ILE A 1 92 ? 45.068 23.558 42.491 1.00 9.54 93 ILE A N 1
ATOM 728 C CA . ILE A 1 92 ? 46.187 24.439 42.826 1.00 9.52 93 ILE A CA 1
ATOM 729 C C . ILE A 1 92 ? 45.839 25.929 42.703 1.00 9.50 93 ILE A C 1
ATOM 730 O O . ILE A 1 92 ? 46.167 26.714 43.593 1.00 9.59 93 ILE A O 1
ATOM 735 N N . ASN A 1 93 ? 45.162 26.306 41.617 1.00 9.40 94 ASN A N 1
ATOM 736 C CA . ASN A 1 93 ? 44.774 27.701 41.374 1.00 9.34 94 ASN A CA 1
ATOM 737 C C . ASN A 1 93 ? 44.042 28.317 42.566 1.00 9.55 94 ASN A C 1
ATOM 738 O O . ASN A 1 93 ? 44.294 29.467 42.930 1.00 9.57 94 ASN A O 1
ATOM 743 N N . GLN A 1 94 ? 43.148 27.538 43.171 1.00 9.88 95 GLN A N 1
ATOM 744 C CA . GLN A 1 94 ? 42.310 28.008 44.274 1.00 10.34 95 GLN A CA 1
ATOM 745 C C . GLN A 1 94 ? 43.080 28.191 45.577 1.00 10.35 95 GLN A C 1
ATOM 746 O O . GLN A 1 94 ? 42.685 28.991 46.424 1.00 10.35 95 GLN A O 1
ATOM 752 N N . GLU A 1 95 ? 44.173 27.449 45.730 1.00 10.37 96 GLU A N 1
ATOM 753 C CA . GLU A 1 95 ? 44.940 27.451 46.977 1.00 10.49 96 GLU A CA 1
ATOM 754 C C . GLU A 1 95 ? 45.636 28.782 47.257 1.00 10.58 96 GLU A C 1
ATOM 755 O O . GLU A 1 95 ? 45.972 29.081 48.402 1.00 10.70 96 GLU A O 1
ATOM 761 N N . TYR A 1 96 ? 45.818 29.589 46.214 1.00 10.47 97 TYR A N 1
ATOM 762 C CA . TYR A 1 96 ? 46.409 30.922 46.347 1.00 10.51 97 TYR A CA 1
ATOM 763 C C . TYR A 1 96 ? 45.461 31.937 46.988 1.00 10.64 97 TYR A C 1
ATOM 764 O O . TYR A 1 96 ? 45.805 33.111 47.136 1.00 10.73 97 TYR A O 1
ATOM 773 N N . TYR A 1 97 ? 44.273 31.474 47.372 1.00 10.97 98 TYR A N 1
ATOM 774 C CA . TYR A 1 97 ? 43.276 32.324 48.019 1.00 11.25 98 TYR A CA 1
ATOM 775 C C . TYR A 1 97 ? 42.695 31.630 49.251 1.00 11.71 98 TYR A C 1
ATOM 776 O O . TYR A 1 97 ? 41.485 31.417 49.355 1.00 12.20 98 TYR A O 1
ATOM 785 N N . GLY A 1 98 ? 43.579 31.272 50.182 1.00 12.08 99 GLY A N 1
ATOM 786 C CA . GLY A 1 98 ? 43.169 30.604 51.406 1.00 12.46 99 GLY A CA 1
ATOM 787 C C . GLY A 1 98 ? 44.240 29.801 52.125 1.00 12.69 99 GLY A C 1
ATOM 788 O O . GLY A 1 98 ? 44.195 29.675 53.349 1.00 12.93 99 GLY A O 1
ATOM 789 N N . VAL A 1 99 ? 45.187 29.241 51.376 1.00 12.77 100 VAL A N 1
ATOM 790 C CA . VAL A 1 99 ? 46.285 28.478 51.968 1.00 12.78 100 VAL A CA 1
ATOM 791 C C . VAL A 1 99 ? 47.452 29.431 52.244 1.00 13.00 100 VAL A C 1
ATOM 792 O O . VAL A 1 99 ? 48.009 30.005 51.308 1.00 13.02 100 VAL A O 1
ATOM 796 N N . PRO A 1 100 ? 47.813 29.606 53.519 1.00 13.08 101 PRO A N 1
ATOM 797 C CA . PRO A 1 100 ? 48.822 30.602 53.917 1.00 13.19 101 PRO A CA 1
ATOM 798 C C . PRO A 1 100 ? 50.115 30.597 53.092 1.00 13.25 101 PRO A C 1
ATOM 799 O O . PRO A 1 100 ? 50.540 31.672 52.660 1.00 13.28 101 PRO A O 1
ATOM 803 N N . ILE A 1 101 ? 50.712 29.426 52.868 1.00 13.36 102 ILE A N 1
ATOM 804 C CA . ILE A 1 101 ? 51.963 29.337 52.108 1.00 13.45 102 ILE A CA 1
ATOM 805 C C . ILE A 1 101 ? 51.789 29.796 50.654 1.00 12.98 102 ILE A C 1
ATOM 806 O O . ILE A 1 101 ? 52.690 30.409 50.078 1.00 13.11 102 ILE A O 1
ATOM 811 N N . ARG A 1 102 ? 50.623 29.507 50.082 1.00 12.46 103 ARG A N 1
ATOM 812 C CA . ARG A 1 102 ? 50.314 29.908 48.713 1.00 11.97 103 ARG A CA 1
ATOM 813 C C . ARG A 1 102 ? 49.950 31.391 48.640 1.00 11.83 103 ARG A C 1
ATOM 814 O O . ARG A 1 102 ? 50.370 32.086 47.715 1.00 11.48 103 ARG A O 1
ATOM 822 N N . ASP A 1 103 ? 49.180 31.867 49.622 1.00 11.81 104 ASP A N 1
ATOM 823 C CA . ASP A 1 103 ? 48.870 33.291 49.764 1.00 11.91 104 ASP A CA 1
ATOM 824 C C . ASP A 1 103 ? 50.146 34.130 49.745 1.00 11.82 104 ASP A C 1
ATOM 825 O O . ASP A 1 103 ? 50.211 35.168 49.082 1.00 11.64 104 ASP A O 1
ATOM 830 N N . GLN A 1 104 ? 51.149 33.667 50.492 1.00 12.08 105 GLN A N 1
ATOM 831 C CA . GLN A 1 104 ? 52.433 34.352 50.606 1.00 12.31 105 GLN A CA 1
ATOM 832 C C . GLN A 1 104 ? 53.149 34.446 49.260 1.00 12.01 105 GLN A C 1
ATOM 833 O O . GLN A 1 104 ? 53.727 35.484 48.938 1.00 11.92 105 GLN A O 1
ATOM 839 N N . ALA A 1 105 ? 53.098 33.365 48.481 1.00 11.65 106 ALA A N 1
ATOM 840 C CA . ALA A 1 105 ? 53.704 33.339 47.151 1.00 11.34 106 ALA A CA 1
ATOM 841 C C . ALA A 1 105 ? 53.092 34.412 46.253 1.00 11.21 106 ALA 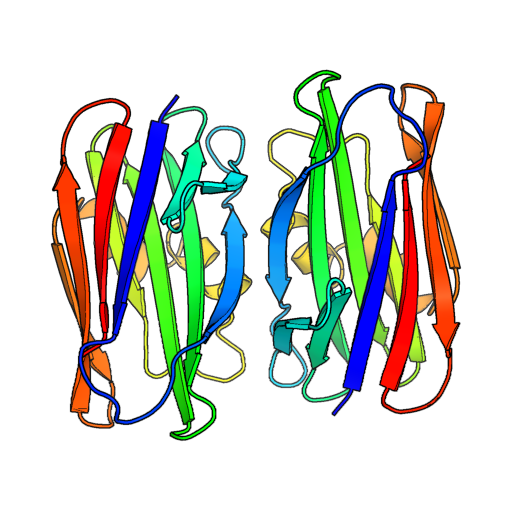A C 1
ATOM 842 O O . ALA A 1 105 ? 53.812 35.128 45.557 1.00 11.03 106 ALA A O 1
ATOM 844 N N . ARG A 1 106 ? 51.765 34.531 46.294 1.00 11.13 107 ARG A N 1
ATOM 845 C CA . ARG A 1 106 ? 51.051 35.564 45.548 1.00 11.20 107 ARG A CA 1
ATOM 846 C C . ARG A 1 106 ? 51.418 36.961 46.050 1.00 11.42 107 ARG A C 1
ATOM 847 O O . ARG A 1 106 ? 51.692 37.861 45.252 1.00 11.19 107 ARG A O 1
ATOM 855 N N . GLU A 1 107 ? 51.443 37.126 47.372 1.00 11.77 108 GLU A N 1
ATOM 856 C CA . GLU A 1 107 ? 51.763 38.413 47.990 1.00 12.27 108 GLU A CA 1
ATOM 857 C C . GLU A 1 107 ? 53.182 38.888 47.667 1.00 12.09 108 GLU A C 1
ATOM 858 O O . GLU A 1 107 ? 53.453 40.090 47.667 1.00 12.23 108 GLU A O 1
ATOM 864 N N . ASN A 1 108 ? 54.072 37.939 47.374 1.00 11.94 109 ASN A N 1
ATOM 865 C CA . ASN A 1 108 ? 55.451 38.244 46.990 1.00 11.94 109 ASN A CA 1
ATOM 866 C C . ASN A 1 108 ? 55.574 39.015 45.674 1.00 11.78 109 ASN A C 1
ATOM 867 O O . ASN A 1 108 ? 56.587 39.673 45.435 1.00 11.93 109 ASN A O 1
ATOM 872 N N . GLN A 1 109 ? 54.546 38.922 44.827 1.00 11.66 110 GLN A N 1
ATOM 873 C CA . GLN A 1 109 ? 54.474 39.675 43.569 1.00 11.55 110 GLN A CA 1
ATOM 874 C C . GLN A 1 109 ? 55.763 39.570 42.747 1.00 11.43 110 GLN A C 1
ATOM 875 O O . GLN A 1 109 ? 56.331 40.581 42.324 1.00 11.35 110 GLN A O 1
ATOM 881 N N . LEU A 1 110 ? 56.212 38.338 42.523 1.00 11.52 111 LEU A N 1
ATOM 882 C CA . LEU A 1 110 ? 57.508 38.091 41.896 1.00 11.59 111 LEU A CA 1
ATOM 883 C C . LEU A 1 110 ? 57.499 38.298 40.386 1.00 11.75 111 LEU A C 1
ATOM 884 O O . LEU A 1 110 ? 56.522 37.971 39.706 1.00 11.61 111 LEU A O 1
ATOM 889 N N . THR A 1 111 ? 58.600 38.844 39.873 1.00 12.09 112 THR A N 1
ATOM 890 C CA . THR A 1 111 ? 58.810 38.957 38.429 1.00 12.61 112 THR A CA 1
ATOM 891 C C . THR A 1 111 ? 59.470 37.696 37.888 1.00 12.93 112 THR A C 1
ATOM 892 O O . THR A 1 111 ? 59.497 37.468 36.678 1.00 12.96 112 THR A O 1
ATOM 896 N N . SER A 1 112 ? 60.016 36.890 38.793 1.00 13.30 113 SER A N 1
ATOM 897 C CA . SER A 1 112 ? 60.626 35.618 38.430 1.00 14.10 113 SER A CA 1
ATOM 898 C C . SER A 1 112 ? 60.565 34.639 39.592 1.00 14.10 113 SER A C 1
ATOM 899 O O . SER A 1 112 ? 60.648 35.033 40.759 1.00 14.11 113 SER A O 1
ATOM 902 N N . TYR A 1 113 ? 60.405 33.363 39.261 1.00 14.30 114 TYR A N 1
ATOM 903 C CA . TYR A 1 113 ? 60.361 32.300 40.256 1.00 14.62 114 TYR A CA 1
ATOM 904 C C . TYR A 1 113 ? 60.850 30.997 39.648 1.00 14.99 114 TYR A C 1
ATOM 905 O O . TYR A 1 113 ? 60.608 30.723 38.471 1.00 14.93 114 TYR A O 1
ATOM 914 N N . ASN A 1 114 ? 61.534 30.196 40.459 1.00 15.41 115 ASN A N 1
ATOM 915 C CA . ASN A 1 114 ? 61.960 28.868 40.041 1.00 15.99 115 ASN A CA 1
ATOM 916 C C . ASN A 1 114 ? 61.837 27.828 41.152 1.00 15.87 115 ASN A C 1
ATOM 917 O O . ASN A 1 114 ? 61.934 28.151 42.339 1.00 15.92 115 ASN A O 1
ATOM 922 N N . VAL A 1 115 ? 61.601 26.584 40.746 1.00 15.79 116 VAL A N 1
ATOM 923 C CA . VAL A 1 115 ? 61.556 25.445 41.658 1.00 15.73 116 VAL A CA 1
ATOM 924 C C . VAL A 1 115 ? 61.935 24.181 40.890 1.00 15.78 116 VAL A C 1
ATOM 925 O O . VAL A 1 115 ? 61.680 24.072 39.687 1.00 15.74 116 VAL A O 1
ATOM 929 N N . ALA A 1 116 ? 62.570 23.243 41.582 1.00 15.73 117 ALA A N 1
ATOM 930 C CA . ALA A 1 116 ? 62.930 21.968 40.978 1.00 15.69 117 ALA A CA 1
ATOM 931 C C . ALA A 1 116 ? 62.121 20.833 41.590 1.00 15.71 117 ALA A C 1
ATOM 932 O O . ALA A 1 116 ? 61.735 20.895 42.761 1.00 15.75 117 ALA A O 1
ATOM 934 N N . ASN A 1 117 ? 61.850 19.803 40.793 1.00 15.60 118 ASN A N 1
ATOM 935 C CA . ASN A 1 117 ? 61.186 18.611 41.307 1.00 15.61 118 ASN A CA 1
ATOM 936 C C . ASN A 1 117 ? 62.182 17.649 41.946 1.00 15.76 118 ASN A C 1
ATOM 937 O O . ASN A 1 117 ? 63.394 17.887 41.909 1.00 15.86 118 ASN A O 1
ATOM 942 N N . ALA A 1 118 ? 61.663 16.571 42.528 1.00 16.01 119 ALA A N 1
ATOM 943 C CA . ALA A 1 118 ? 62.481 15.565 43.203 1.00 16.20 119 ALA A CA 1
ATOM 944 C C . ALA A 1 118 ? 63.430 14.837 42.247 1.00 16.50 119 ALA A C 1
ATOM 945 O O . ALA A 1 118 ? 64.443 14.280 42.675 1.00 16.53 119 ALA A O 1
ATOM 947 N N . LYS A 1 119 ? 63.100 14.856 40.957 1.00 16.54 120 LYS A N 1
ATOM 948 C CA . LYS A 1 119 ? 63.901 14.193 39.926 1.00 16.83 120 LYS A CA 1
ATOM 949 C C . LYS A 1 119 ? 65.061 15.057 39.416 1.00 16.60 120 LYS A C 1
ATOM 950 O O . LYS A 1 119 ? 65.857 14.608 38.586 1.00 17.11 120 LYS A O 1
ATOM 956 N N . GLY A 1 120 ? 65.148 16.292 39.907 1.00 16.33 121 GLY A N 1
ATOM 957 C CA . GLY A 1 120 ? 66.263 17.174 39.598 1.00 15.83 121 GLY A CA 1
ATOM 958 C C . GLY A 1 120 ? 66.008 18.234 38.539 1.00 15.48 121 GLY A C 1
ATOM 959 O O . GLY A 1 120 ? 66.870 19.080 38.294 1.00 15.77 121 GLY A O 1
ATOM 960 N N . ARG A 1 121 ? 64.833 18.197 37.915 1.00 14.89 122 ARG A N 1
ATOM 961 C CA . ARG A 1 121 ? 64.502 19.142 36.849 1.00 14.33 122 ARG A CA 1
ATOM 962 C C . ARG A 1 121 ? 63.946 20.453 37.393 1.00 14.12 122 ARG A C 1
ATOM 963 O O . ARG A 1 121 ? 63.034 20.454 38.220 1.00 14.25 122 ARG A O 1
ATOM 971 N N . ARG A 1 122 ? 64.497 21.561 36.904 1.00 13.75 123 ARG A N 1
ATOM 972 C CA . ARG A 1 122 ? 64.074 22.894 37.320 1.00 13.56 123 ARG A CA 1
ATOM 973 C C . ARG A 1 122 ? 63.090 23.526 36.336 1.00 13.08 123 ARG A C 1
ATOM 974 O O . ARG A 1 122 ? 63.181 23.321 35.124 1.00 12.73 123 ARG A O 1
ATOM 982 N N . PHE A 1 123 ? 62.153 24.293 36.887 1.00 12.43 124 PHE A N 1
ATOM 983 C CA . PHE A 1 123 ? 61.174 25.048 36.111 1.00 11.94 124 PHE A CA 1
ATOM 984 C C . PHE A 1 123 ? 61.240 26.508 36.528 1.00 11.75 124 PHE A C 1
ATOM 985 O O . PHE A 1 123 ? 61.494 26.809 37.695 1.00 11.79 124 PHE A O 1
ATOM 993 N N . ALA A 1 124 ? 61.010 27.412 35.582 1.00 11.41 125 ALA A N 1
ATOM 994 C CA . ALA A 1 124 ? 61.080 28.840 35.871 1.00 11.30 125 ALA A CA 1
ATOM 995 C C . ALA A 1 124 ? 60.033 29.661 35.131 1.00 11.26 125 ALA A C 1
ATOM 996 O O . ALA A 1 124 ? 59.690 29.363 33.984 1.00 11.12 125 ALA A O 1
ATOM 998 N N . ILE A 1 125 ? 59.521 30.684 35.812 1.00 11.08 126 ILE A N 1
ATOM 999 C CA . ILE A 1 125 ? 58.764 31.752 35.167 1.00 11.17 126 ILE A CA 1
ATOM 1000 C C . ILE A 1 125 ? 59.614 33.018 35.219 1.00 11.36 126 ILE A C 1
ATOM 1001 O O . ILE A 1 125 ? 60.162 33.359 36.270 1.00 11.49 126 ILE A O 1
ATOM 1006 N N . GLU A 1 126 ? 59.733 33.694 34.080 1.00 11.63 127 GLU A N 1
ATOM 1007 C CA . GLU A 1 126 ? 60.479 34.942 33.979 1.00 11.94 127 GLU A CA 1
ATOM 1008 C C . GLU A 1 126 ? 59.644 35.971 33.222 1.00 11.69 127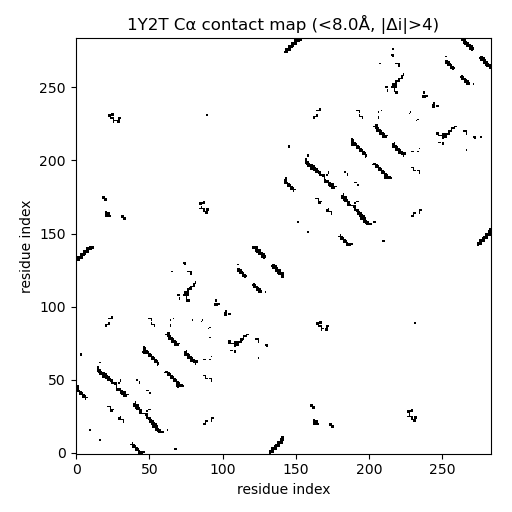 GLU A C 1
ATOM 1009 O O . GLU A 1 126 ? 59.452 35.848 32.014 1.00 11.55 127 GLU A O 1
ATOM 1015 N N . TYR A 1 127 ? 59.140 36.980 33.931 1.00 11.45 128 TYR A N 1
ATOM 1016 C CA . TYR A 1 127 ? 58.431 38.080 33.282 1.00 11.38 128 TYR A CA 1
ATOM 1017 C C . TYR A 1 127 ? 59.432 38.971 32.548 1.00 11.61 128 TYR A C 1
ATOM 1018 O O . TYR A 1 127 ? 60.370 39.490 33.160 1.00 12.09 128 TYR A O 1
ATOM 1027 N N . THR A 1 128 ? 59.240 39.124 31.238 1.00 11.68 129 THR A N 1
ATOM 1028 C CA . THR A 1 128 ? 60.106 39.971 30.408 1.00 12.01 129 THR A CA 1
ATOM 1029 C C . THR A 1 128 ? 59.557 41.391 30.299 1.00 12.07 129 THR A C 1
ATOM 1030 O O . THR A 1 128 ? 60.310 42.344 30.080 1.00 12.42 129 THR A O 1
ATOM 1034 N N . VAL A 1 129 ? 58.236 41.510 30.416 1.00 12.00 130 VAL A N 1
ATOM 1035 C CA . VAL A 1 129 ? 57.566 42.795 30.577 1.00 11.86 130 VAL A CA 1
ATOM 1036 C C . VAL A 1 129 ? 56.839 42.722 31.918 1.00 11.73 130 VAL A C 1
ATOM 1037 O O . VAL A 1 129 ? 55.925 41.908 32.097 1.00 11.47 130 VAL A O 1
ATOM 1041 N N . THR A 1 130 ? 57.265 43.564 32.858 1.00 11.58 131 THR A N 1
ATOM 1042 C CA . THR A 1 130 ? 56.843 43.461 34.255 1.00 11.73 131 THR A CA 1
ATOM 1043 C C . THR A 1 130 ? 55.858 44.547 34.677 1.00 11.70 131 THR A C 1
ATOM 1044 O O . THR A 1 130 ? 55.353 44.526 35.803 1.00 11.64 131 THR A O 1
ATOM 1048 N N . GLU A 1 131 ? 55.596 45.494 33.779 1.00 11.78 132 GLU A N 1
ATOM 1049 C CA . GLU A 1 131 ? 54.717 46.625 34.071 1.00 12.09 132 GLU A CA 1
ATOM 1050 C C . GLU A 1 131 ? 53.709 46.847 32.952 1.00 12.02 132 GLU A C 1
ATOM 1051 O O . GLU A 1 131 ? 53.935 46.442 31.810 1.00 12.10 132 GLU A O 1
ATOM 1057 N N . GLY A 1 132 ? 52.597 47.495 33.288 1.00 12.04 133 GLY A N 1
ATOM 1058 C CA . GLY A 1 132 ? 51.594 47.859 32.305 1.00 12.11 133 GLY A CA 1
ATOM 1059 C C . GLY A 1 132 ? 50.471 46.855 32.136 1.00 12.24 133 GLY A C 1
ATOM 1060 O O . GLY A 1 132 ? 50.304 45.940 32.949 1.00 12.24 133 GLY A O 1
ATOM 1061 N N . ASP A 1 133 ? 49.709 47.039 31.059 1.00 12.44 134 ASP A N 1
ATOM 1062 C CA . ASP A 1 133 ? 48.504 46.255 30.790 1.00 12.73 134 ASP A CA 1
ATOM 1063 C C . ASP A 1 133 ? 48.765 44.971 30.006 1.00 12.65 134 ASP A C 1
ATOM 1064 O O . ASP A 1 133 ? 47.948 44.048 30.035 1.00 12.70 134 ASP A O 1
ATOM 1069 N N . ASN A 1 134 ? 49.894 44.915 29.307 1.00 12.50 135 ASN A N 1
ATOM 1070 C CA . ASN A 1 134 ? 50.232 43.746 28.499 1.00 12.47 135 ASN A CA 1
ATOM 1071 C C . ASN A 1 134 ? 51.545 43.104 28.936 1.00 12.05 135 ASN A C 1
ATOM 1072 O O . ASN A 1 134 ? 52.607 43.330 28.345 1.00 12.31 135 ASN A O 1
ATOM 1077 N N . LEU A 1 135 ? 51.445 42.304 29.993 1.00 11.40 136 LEU A N 1
ATOM 1078 C CA . LEU A 1 135 ? 52.592 41.638 30.596 1.00 10.94 136 LEU A CA 1
ATOM 1079 C C . LEU A 1 135 ? 53.011 40.437 29.761 1.00 10.79 136 LEU A C 1
ATOM 1080 O O . LEU A 1 135 ? 52.182 39.814 29.094 1.00 10.66 136 LEU A O 1
ATOM 1085 N N . LYS A 1 136 ? 54.306 40.133 29.785 1.00 10.39 137 LYS A N 1
ATOM 1086 C CA . LYS A 1 136 ? 54.862 39.020 29.017 1.00 10.42 137 LYS A CA 1
ATOM 1087 C C . LYS A 1 136 ? 55.768 38.182 29.904 1.00 10.14 137 LYS A C 1
ATOM 1088 O O . LYS A 1 136 ? 56.503 38.724 30.732 1.00 10.05 137 LYS A O 1
ATOM 1094 N N . ALA A 1 137 ? 55.717 36.864 29.730 1.00 9.88 138 ALA A N 1
ATOM 1095 C CA . ALA A 1 137 ? 56.532 35.956 30.534 1.00 9.63 138 ALA A CA 1
ATOM 1096 C C . ALA A 1 137 ? 57.047 34.767 29.737 1.00 9.71 138 ALA A C 1
ATOM 1097 O O . ALA A 1 137 ? 56.376 34.278 28.825 1.00 9.82 138 ALA A O 1
ATOM 1099 N N . ASN A 1 138 ? 58.252 34.323 30.085 1.00 9.61 139 ASN A N 1
ATOM 1100 C CA . ASN A 1 138 ? 58.787 33.053 29.614 1.00 9.53 139 ASN A CA 1
ATOM 1101 C C . ASN A 1 138 ? 58.504 31.974 30.645 1.00 9.47 139 ASN A C 1
ATOM 1102 O O . ASN A 1 138 ? 58.740 32.176 31.840 1.00 9.53 139 ASN A O 1
ATOM 1107 N N . LEU A 1 139 ? 57.986 30.840 30.186 1.00 9.40 140 LEU A N 1
ATOM 1108 C CA . LEU A 1 139 ? 57.907 29.643 31.011 1.00 9.52 140 LEU A CA 1
ATOM 1109 C C . LEU A 1 139 ? 59.000 28.697 30.526 1.00 9.73 140 LEU A C 1
ATOM 1110 O O . LEU A 1 139 ? 58.925 28.160 29.416 1.00 9.79 140 LEU A O 1
ATOM 1115 N N . ILE A 1 140 ? 60.026 28.523 31.355 1.00 9.96 141 ILE A N 1
ATOM 1116 C CA . ILE A 1 140 ? 61.222 27.777 30.971 1.00 10.36 141 ILE A CA 1
ATOM 1117 C C . ILE A 1 140 ? 61.259 26.429 31.673 1.00 10.48 141 ILE A C 1
ATOM 1118 O O . ILE A 1 140 ? 61.274 26.355 32.903 1.00 10.59 141 ILE A O 1
ATOM 1123 N N . ILE A 1 141 ? 61.266 25.366 30.875 1.00 10.76 142 ILE A N 1
ATOM 1124 C CA . ILE A 1 141 ? 61.360 24.005 31.386 1.00 11.12 142 ILE A CA 1
ATOM 1125 C C . ILE A 1 141 ? 62.791 23.504 31.203 1.00 11.58 142 ILE A C 1
ATOM 1126 O O . ILE A 1 141 ? 63.291 23.410 30.076 1.00 11.72 142 ILE A O 1
ATOM 1131 N N . GLY A 1 142 ? 63.446 23.201 32.321 1.00 12.08 143 GLY A N 1
ATOM 1132 C CA . GLY A 1 142 ? 64.828 22.749 32.311 1.00 12.66 143 GLY A CA 1
ATOM 1133 C C . GLY A 1 142 ? 64.975 21.273 31.998 1.00 13.10 143 GLY A C 1
ATOM 1134 O O . GLY A 1 142 ? 66.022 20.681 32.256 1.00 13.85 143 GLY A O 1
ATOM 1136 N N . THR B 1 1 ? 41.227 3.112 32.743 1.00 17.47 2 THR B N 1
ATOM 1137 C CA . THR B 1 1 ? 41.353 4.457 32.107 1.00 17.31 2 THR B CA 1
ATOM 1138 C C . THR B 1 1 ? 40.172 4.731 31.179 1.00 16.83 2 THR B C 1
ATOM 1139 O O . THR B 1 1 ? 39.814 3.892 30.349 1.00 17.13 2 THR B O 1
ATOM 1143 N N . TYR B 1 2 ? 39.571 5.907 31.340 1.00 16.14 3 TYR B N 1
ATOM 1144 C CA . TYR B 1 2 ? 38.511 6.371 30.453 1.00 15.46 3 TYR B CA 1
ATOM 1145 C C . TYR B 1 2 ? 39.014 7.500 29.563 1.00 14.83 3 TYR B C 1
ATOM 1146 O O . TYR B 1 2 ? 39.847 8.307 29.983 1.00 14.87 3 TYR B O 1
ATOM 1155 N N . THR B 1 3 ? 38.517 7.542 28.331 1.00 13.98 4 THR B N 1
ATOM 1156 C CA . THR B 1 3 ? 38.653 8.732 27.492 1.00 13.21 4 THR B CA 1
ATOM 1157 C C . THR B 1 3 ? 37.281 9.176 27.004 1.00 12.70 4 THR B C 1
ATOM 1158 O O . THR B 1 3 ? 36.412 8.346 26.724 1.00 12.63 4 THR B O 1
ATOM 1162 N N . ILE B 1 4 ? 37.087 10.489 26.933 1.00 11.77 5 ILE B N 1
ATOM 1163 C CA . ILE B 1 4 ? 35.921 11.063 26.276 1.00 11.16 5 ILE B CA 1
ATOM 1164 C C . ILE B 1 4 ? 36.427 12.003 25.186 1.00 10.78 5 ILE B C 1
ATOM 1165 O O . ILE B 1 4 ? 37.062 13.023 25.475 1.00 10.49 5 ILE B O 1
ATOM 1170 N N . SER B 1 5 ? 36.165 11.631 23.937 1.00 10.39 6 SER B N 1
ATOM 1171 C CA . SER B 1 5 ? 36.606 12.403 22.780 1.00 10.31 6 SER B CA 1
ATOM 1172 C C . SER B 1 5 ? 35.451 13.250 22.267 1.00 10.00 6 SER B C 1
ATOM 1173 O O . SER B 1 5 ? 34.390 12.726 21.915 1.00 10.07 6 SER B O 1
ATOM 1176 N N . ILE B 1 6 ? 35.663 14.564 22.236 1.00 9.61 7 ILE B N 1
ATOM 1177 C CA . ILE B 1 6 ? 34.596 15.519 21.951 1.00 9.46 7 ILE B CA 1
ATOM 1178 C C . ILE B 1 6 ? 34.833 16.286 20.650 1.00 9.41 7 ILE B C 1
ATOM 1179 O O . ILE B 1 6 ? 35.881 16.911 20.464 1.00 9.37 7 ILE B O 1
ATOM 1184 N N . ARG B 1 7 ? 33.848 16.219 19.759 1.00 9.25 8 ARG B N 1
ATOM 1185 C CA . ARG B 1 7 ? 33.830 17.013 18.536 1.00 9.40 8 ARG B CA 1
ATOM 1186 C C . ARG B 1 7 ? 32.905 18.205 18.730 1.00 9.50 8 ARG B C 1
ATOM 1187 O O . ARG B 1 7 ? 31.741 18.040 19.107 1.00 9.47 8 ARG B O 1
ATOM 1195 N N . VAL B 1 8 ? 33.423 19.402 18.469 1.00 9.64 9 VAL B N 1
ATOM 1196 C CA . VAL B 1 8 ? 32.649 20.627 18.648 1.00 10.03 9 VAL B CA 1
ATOM 1197 C C . VAL B 1 8 ? 32.082 21.121 17.319 1.00 10.18 9 VAL B C 1
ATOM 1198 O O . VAL B 1 8 ? 32.819 21.333 16.349 1.00 10.67 9 VAL B O 1
ATOM 1202 N N . TYR B 1 9 ? 30.762 21.283 17.291 1.00 10.36 10 TYR B N 1
ATOM 1203 C CA . TYR B 1 9 ? 30.050 21.798 16.130 1.00 10.51 10 TYR B CA 1
ATOM 1204 C C . TYR B 1 9 ? 29.435 23.150 16.462 1.00 10.91 10 TYR B C 1
ATOM 1205 O O . TYR B 1 9 ? 28.471 23.230 17.226 1.00 11.18 10 TYR B O 1
ATOM 1214 N N . GLN B 1 10 ? 30.016 24.210 15.907 1.00 11.24 11 GLN B N 1
ATOM 1215 C CA . GLN B 1 10 ? 29.452 25.548 16.032 1.00 11.65 11 GLN B CA 1
ATOM 1216 C C . GLN B 1 10 ? 28.610 25.826 14.790 1.00 12.23 11 GLN B C 1
ATOM 1217 O O . GLN B 1 10 ? 29.142 26.089 13.710 1.00 12.22 11 GLN B O 1
ATOM 1223 N N . THR B 1 11 ? 27.292 25.758 14.953 1.00 12.76 12 THR B N 1
ATOM 1224 C CA . THR B 1 11 ? 26.382 25.650 13.810 1.00 13.58 12 THR B CA 1
ATOM 1225 C C . THR B 1 11 ? 25.866 26.963 13.223 1.00 14.16 12 THR B C 1
ATOM 1226 O O . THR B 1 11 ? 25.401 26.979 12.082 1.00 14.85 12 THR B O 1
ATOM 1230 N N . THR B 1 12 ? 25.942 28.051 13.984 1.00 14.60 13 THR B N 1
ATOM 1231 C CA . THR B 1 12 ? 25.318 29.309 13.573 1.00 15.12 13 THR B CA 1
ATOM 1232 C C . THR B 1 12 ? 26.303 30.483 13.531 1.00 15.17 13 THR B C 1
ATOM 1233 O O . THR B 1 12 ? 26.874 30.849 14.561 1.00 15.10 13 THR B O 1
ATOM 1237 N N . PRO B 1 13 ? 26.489 31.075 12.348 1.00 15.38 14 PRO B N 1
ATOM 1238 C CA . PRO B 1 13 ? 27.368 32.242 12.184 1.00 15.58 14 PRO B CA 1
ATOM 1239 C C . PRO B 1 13 ? 26.741 33.543 12.700 1.00 15.66 14 PRO B C 1
ATOM 1240 O O . PRO B 1 13 ? 26.731 34.567 12.007 1.00 16.08 14 PRO B O 1
ATOM 1244 N N . LYS B 1 14 ? 26.205 33.478 13.914 1.00 15.53 15 LYS B N 1
ATOM 1245 C CA . LYS B 1 14 ? 25.785 34.651 14.667 1.00 15.43 15 LYS B CA 1
ATOM 1246 C C . LYS B 1 14 ? 26.524 34.572 15.994 1.00 14.82 15 LYS B C 1
ATOM 1247 O O . LYS B 1 14 ? 26.258 33.690 16.813 1.00 15.12 15 LYS B O 1
ATOM 1253 N N . GLY B 1 15 ? 27.480 35.476 16.184 1.00 14.05 16 GLY B N 1
ATOM 1254 C CA . GLY B 1 15 ? 28.405 35.388 17.301 1.00 12.96 16 GLY B CA 1
ATOM 1255 C C . GLY B 1 15 ? 29.458 34.324 17.047 1.00 12.11 16 GLY B C 1
ATOM 1256 O O . GLY B 1 15 ? 29.404 33.604 16.045 1.00 12.16 16 GLY B O 1
ATOM 1257 N N . PHE B 1 16 ? 30.425 34.229 17.952 1.00 11.22 17 PHE B N 1
ATOM 1258 C CA . PHE B 1 16 ? 31.488 33.240 17.829 1.00 10.32 17 PHE B CA 1
ATOM 1259 C C . PHE B 1 16 ? 31.996 32.809 19.193 1.00 9.79 17 PHE B C 1
ATOM 1260 O O . PHE B 1 16 ? 32.555 33.612 19.946 1.00 9.53 17 PHE B O 1
ATOM 1268 N N . PHE B 1 17 ? 31.794 31.531 19.494 1.00 9.20 18 PHE B N 1
ATOM 1269 C CA . PHE B 1 17 ? 32.258 30.935 20.735 1.00 8.87 18 PHE B CA 1
ATOM 1270 C C . PHE B 1 17 ? 33.673 30.405 20.566 1.00 8.69 18 PHE B C 1
ATOM 1271 O O . PHE B 1 17 ? 33.969 29.671 19.618 1.00 8.96 18 PHE B O 1
ATOM 1279 N N . ARG B 1 18 ? 34.546 30.800 21.486 1.00 8.31 19 ARG B N 1
ATOM 1280 C CA . ARG B 1 18 ? 35.928 30.339 21.496 1.00 8.11 19 ARG B CA 1
ATOM 1281 C C . ARG B 1 18 ? 36.216 29.620 22.814 1.00 8.03 19 ARG B C 1
ATOM 1282 O O . ARG B 1 18 ? 35.638 29.964 23.849 1.00 7.62 19 ARG B O 1
ATOM 1290 N N . PRO B 1 19 ? 37.091 28.615 22.780 1.00 8.00 20 PRO B N 1
ATOM 1291 C CA . PRO B 1 19 ? 37.463 27.882 23.994 1.00 7.97 20 PRO B CA 1
ATOM 1292 C C . PRO B 1 19 ? 38.334 28.751 24.902 1.00 7.84 20 PRO B C 1
ATOM 1293 O O . PRO B 1 19 ? 39.295 29.357 24.421 1.00 8.03 20 PRO B O 1
ATOM 1297 N N . VAL B 1 20 ? 37.992 28.829 26.188 1.00 7.46 21 VAL B N 1
ATOM 1298 C CA . VAL B 1 20 ? 38.713 29.719 27.103 1.00 7.49 21 VAL B CA 1
ATOM 1299 C C . VAL B 1 20 ? 39.251 29.063 28.374 1.00 7.33 21 VAL B C 1
ATOM 1300 O O . VAL B 1 20 ? 40.032 29.675 29.098 1.00 7.25 21 VAL B O 1
ATOM 1304 N N . GLU B 1 21 ? 38.837 27.827 28.643 1.00 7.17 22 GLU B N 1
ATOM 1305 C CA . GLU B 1 21 ? 39.179 27.155 29.892 1.00 7.22 22 GLU B CA 1
ATOM 1306 C C . GLU B 1 21 ? 38.913 25.661 29.784 1.00 7.26 22 GLU B C 1
ATOM 1307 O O . GLU B 1 21 ? 37.917 25.245 29.194 1.00 7.20 22 GLU B O 1
ATOM 1313 N N . ARG B 1 22 ? 39.813 24.859 30.349 1.00 7.34 23 ARG B N 1
ATOM 1314 C CA . ARG B 1 22 ? 39.615 23.413 30.446 1.00 7.77 23 ARG B CA 1
ATOM 1315 C C . ARG B 1 22 ? 40.144 22.908 31.785 1.00 7.77 23 ARG B C 1
ATOM 1316 O O . ARG B 1 22 ? 41.319 23.090 32.106 1.00 8.05 23 ARG B O 1
ATOM 1324 N N . THR B 1 23 ? 39.263 22.293 32.570 1.00 7.73 24 THR B N 1
ATOM 1325 C CA . THR B 1 23 ? 39.590 21.928 33.950 1.00 7.71 24 THR B CA 1
ATOM 1326 C C . THR B 1 23 ? 39.494 20.431 34.195 1.00 7.82 24 THR B C 1
ATOM 1327 O O . THR B 1 23 ? 38.780 19.723 33.485 1.00 7.63 24 THR B O 1
ATOM 1331 N N . ASN B 1 24 ? 40.202 19.967 35.220 1.00 8.17 25 ASN B N 1
ATOM 1332 C CA . ASN B 1 24 ? 40.134 18.575 35.650 1.00 8.59 25 ASN B CA 1
ATOM 1333 C C . ASN B 1 24 ? 39.821 18.469 37.133 1.00 8.94 25 ASN B C 1
ATOM 1334 O O . ASN B 1 24 ? 40.515 19.060 37.965 1.00 8.98 25 ASN B O 1
ATOM 1339 N N . TRP B 1 25 ? 38.770 17.722 37.460 1.00 9.60 26 TRP B N 1
ATOM 1340 C CA . TRP B 1 25 ? 38.451 17.442 38.853 1.00 10.23 26 TRP B CA 1
ATOM 1341 C C . TRP B 1 25 ? 39.448 16.431 39.431 1.00 10.76 26 TRP B C 1
ATOM 1342 O O . TRP B 1 25 ? 40.054 15.651 38.690 1.00 10.85 26 TRP B O 1
ATOM 1353 N N . LYS B 1 26 ? 39.598 16.459 40.754 1.00 11.41 27 LYS B N 1
ATOM 1354 C CA . LYS B 1 26 ? 40.700 15.800 41.462 1.00 12.31 27 LYS B CA 1
ATOM 1355 C C . LYS B 1 26 ? 40.514 14.318 41.799 1.00 12.69 27 LYS B C 1
ATOM 1356 O O . LYS B 1 26 ? 41.487 13.641 42.142 1.00 12.93 27 LYS B O 1
ATOM 1362 N N . TYR B 1 27 ? 39.281 13.822 41.722 1.00 13.29 28 TYR B N 1
ATOM 1363 C CA . TYR B 1 27 ? 38.990 12.431 42.083 1.00 13.67 28 TYR B CA 1
ATOM 1364 C C . TYR B 1 27 ? 39.542 11.449 41.047 1.00 13.95 28 TYR B C 1
ATOM 1365 O O . TYR B 1 27 ? 39.920 11.847 39.940 1.00 13.90 28 TYR B O 1
ATOM 1374 N N . ALA B 1 28 ? 39.591 10.170 41.425 1.00 14.33 29 ALA B N 1
ATOM 1375 C CA . ALA B 1 28 ? 40.004 9.074 40.539 1.00 14.72 29 ALA B CA 1
ATOM 1376 C C . ALA B 1 28 ? 41.348 9.315 39.840 1.00 14.95 29 ALA B C 1
ATOM 1377 O O . ALA B 1 28 ? 41.503 9.029 38.648 1.00 15.25 29 ALA B O 1
ATOM 1379 N N . ASN B 1 29 ? 42.308 9.840 40.604 1.00 15.26 30 ASN B N 1
ATOM 1380 C CA . ASN B 1 29 ? 43.649 10.185 40.119 1.00 15.56 30 ASN B CA 1
ATOM 1381 C C . ASN B 1 29 ? 43.681 11.297 39.060 1.00 15.34 30 ASN B C 1
ATOM 1382 O O . ASN B 1 29 ? 44.608 11.370 38.246 1.00 15.53 30 ASN B O 1
ATOM 1387 N N . GLY B 1 30 ? 42.668 12.161 39.095 1.00 14.87 31 GLY B N 1
ATOM 1388 C CA . GLY B 1 30 ? 42.575 13.301 38.199 1.00 14.44 31 GLY B CA 1
ATOM 1389 C C . GLY B 1 30 ? 42.375 12.925 36.743 1.00 13.90 31 GLY B C 1
ATOM 1390 O O . GLY B 1 30 ? 41.757 11.904 36.421 1.00 14.50 31 GLY B O 1
ATOM 1391 N N . GLY B 1 31 ? 42.919 13.754 35.860 1.00 13.13 32 GLY B N 1
ATOM 1392 C CA . GLY B 1 31 ? 42.766 13.560 34.431 1.00 11.97 32 GLY B CA 1
ATOM 1393 C C . GLY B 1 31 ? 43.476 14.633 33.635 1.00 11.27 32 GLY B C 1
ATOM 1394 O O . GLY B 1 31 ? 44.100 15.520 34.212 1.00 11.19 32 GLY B O 1
ATOM 1395 N N . THR B 1 32 ? 43.380 14.546 32.310 1.00 10.50 33 THR B N 1
ATOM 1396 C CA . THR B 1 32 ? 44.029 15.503 31.412 1.00 10.07 33 THR B CA 1
ATOM 1397 C C . THR B 1 32 ? 43.119 15.884 30.256 1.00 9.56 33 THR B C 1
ATOM 1398 O O . THR B 1 32 ? 42.204 15.138 29.902 1.00 9.61 33 THR B O 1
ATOM 1402 N N . TRP B 1 33 ? 43.389 17.048 29.670 1.00 9.13 34 TRP B N 1
ATOM 1403 C CA . TRP B 1 33 ? 42.799 17.440 28.395 1.00 8.89 34 TRP B CA 1
ATOM 1404 C C . TRP B 1 33 ? 43.872 17.461 27.313 1.00 8.96 34 TRP B C 1
ATOM 1405 O O . TRP B 1 33 ? 44.954 18.019 27.509 1.00 9.27 34 TRP B O 1
ATOM 1416 N N . ASP B 1 34 ? 43.560 16.851 26.173 1.00 9.03 35 ASP B N 1
ATOM 1417 C CA . ASP B 1 34 ? 44.443 16.855 25.015 1.00 9.32 35 ASP B CA 1
ATOM 1418 C C . ASP B 1 34 ? 43.667 17.274 23.782 1.00 9.27 35 ASP B C 1
ATOM 1419 O O . ASP B 1 34 ? 42.467 17.016 23.675 1.00 9.67 35 ASP B O 1
ATOM 1424 N N . GLU B 1 35 ? 44.361 17.924 22.855 1.00 9.42 36 GLU B N 1
ATOM 1425 C CA . GLU B 1 35 ? 43.814 18.183 21.533 1.00 9.67 36 GLU B CA 1
ATOM 1426 C C . GLU B 1 35 ? 44.352 17.107 20.601 1.00 9.57 36 GLU B C 1
ATOM 1427 O O . GLU B 1 35 ? 45.567 16.926 20.488 1.00 9.63 36 GLU B O 1
ATOM 1433 N N . VAL B 1 36 ? 43.441 16.370 19.970 1.00 9.66 37 VAL B N 1
ATOM 1434 C CA . VAL B 1 36 ? 43.807 15.242 19.118 1.00 9.85 37 VAL B CA 1
ATOM 1435 C C . VAL B 1 36 ? 42.989 15.286 17.833 1.00 9.80 37 VAL B C 1
ATOM 1436 O O . VAL B 1 36 ? 41.774 15.078 17.856 1.00 10.13 37 VAL B O 1
ATOM 1440 N N . ARG B 1 37 ? 43.664 15.577 16.720 1.00 9.89 38 ARG B N 1
ATOM 1441 C CA . ARG B 1 37 ? 43.039 15.591 15.394 1.00 9.98 38 ARG B CA 1
ATOM 1442 C C . ARG B 1 37 ? 41.787 16.479 15.339 1.00 9.82 38 ARG B C 1
ATOM 1443 O O . ARG B 1 37 ? 40.776 16.119 14.731 1.00 9.86 38 ARG B O 1
ATOM 1451 N N . GLY B 1 38 ? 41.867 17.641 15.986 1.00 9.68 39 GLY B N 1
ATOM 1452 C CA . GLY B 1 38 ? 40.776 18.603 15.988 1.00 9.68 39 GLY B CA 1
ATOM 1453 C C . GLY B 1 38 ? 39.699 18.357 17.031 1.00 9.82 39 GLY B C 1
ATOM 1454 O O . GLY B 1 38 ? 38.703 19.084 17.073 1.00 10.26 39 GLY B O 1
ATOM 1455 N N . GLU B 1 39 ? 39.902 17.342 17.869 1.00 9.58 40 GLU B N 1
ATOM 1456 C CA . GLU B 1 39 ? 38.953 16.986 18.924 1.00 9.72 40 GLU B CA 1
ATOM 1457 C C . GLU B 1 39 ? 39.542 17.256 20.303 1.00 9.56 40 GLU B C 1
ATOM 1458 O O . GLU B 1 39 ? 40.762 17.318 20.463 1.00 9.80 40 GLU B O 1
ATOM 1464 N N . TYR B 1 40 ? 38.669 17.425 21.292 1.00 9.50 41 TYR B N 1
ATOM 1465 C CA . TYR B 1 40 ? 39.092 17.562 22.683 1.00 9.64 41 TYR B CA 1
ATOM 1466 C C . TYR B 1 40 ? 38.968 16.209 23.370 1.00 9.60 41 TYR B C 1
ATOM 1467 O O . TYR B 1 40 ? 37.891 15.610 23.379 1.00 9.80 41 TYR B O 1
ATOM 1476 N N . VAL B 1 41 ? 40.073 15.730 23.935 1.00 9.26 42 VAL B N 1
ATOM 1477 C CA . VAL B 1 41 ? 40.094 14.418 24.576 1.00 9.38 42 VAL B CA 1
ATOM 1478 C C . VAL B 1 41 ? 40.354 14.535 26.074 1.00 9.21 42 VAL B C 1
ATOM 1479 O O . VAL B 1 41 ? 41.430 14.961 26.501 1.00 9.27 42 VAL B O 1
ATOM 1483 N N . LEU B 1 42 ? 39.347 14.161 26.857 1.00 9.54 43 LEU B N 1
ATOM 1484 C CA . LEU B 1 42 ? 39.464 14.100 28.305 1.00 9.69 43 LEU B CA 1
ATOM 1485 C C . LEU B 1 42 ? 39.840 12.677 28.702 1.00 9.94 43 LEU B C 1
ATOM 1486 O O . LEU B 1 42 ? 39.111 11.732 28.403 1.00 9.92 43 LEU B O 1
ATOM 1491 N N . THR B 1 43 ? 40.988 12.536 29.358 1.00 10.19 44 THR B N 1
ATOM 1492 C CA . THR B 1 43 ? 41.451 11.243 29.852 1.00 10.73 44 THR B CA 1
ATOM 1493 C C . THR B 1 43 ? 41.377 11.237 31.370 1.00 11.13 44 THR B C 1
ATOM 1494 O O . THR B 1 43 ? 41.823 12.182 32.019 1.00 11.32 44 THR B O 1
ATOM 1498 N N . MET B 1 44 ? 40.796 10.176 31.926 1.00 11.76 45 MET B N 1
ATOM 1499 C CA . MET B 1 44 ? 40.628 10.046 33.371 1.00 12.33 45 MET B CA 1
ATOM 1500 C C . MET B 1 44 ? 41.136 8.690 33.851 1.00 12.94 45 MET B C 1
ATOM 1501 O O . MET B 1 44 ? 41.009 7.689 33.144 1.00 13.21 45 MET B O 1
ATOM 1506 N N . GLY B 1 45 ? 41.712 8.673 35.052 1.00 13.60 46 GLY B N 1
ATOM 1507 C CA . GLY B 1 45 ? 42.308 7.472 35.618 1.00 14.08 46 GLY B CA 1
ATOM 1508 C C . GLY B 1 45 ? 41.318 6.351 35.884 1.00 14.33 46 GLY B C 1
ATOM 1509 O O . GLY B 1 45 ? 41.642 5.170 35.726 1.00 15.03 46 GLY B O 1
ATOM 1510 N N . GLY B 1 46 ? 40.107 6.727 36.284 1.00 14.16 47 GLY B N 1
ATOM 1511 C CA . GLY B 1 46 ? 39.054 5.773 36.579 1.00 13.94 47 GLY B CA 1
ATOM 1512 C C . GLY B 1 46 ? 37.713 6.465 36.688 1.00 13.61 47 GLY B C 1
ATOM 1513 O O . GLY B 1 46 ? 37.579 7.633 36.318 1.00 13.63 47 GLY B O 1
ATOM 1514 N N . SER B 1 47 ? 36.718 5.743 37.195 1.00 13.34 48 SER B N 1
ATOM 1515 C CA . SER B 1 47 ? 35.381 6.294 37.391 1.00 12.94 48 SER B CA 1
ATOM 1516 C C . SER B 1 47 ? 35.336 7.206 38.616 1.00 12.65 48 SER B C 1
ATOM 1517 O O . SER B 1 47 ? 36.052 6.980 39.596 1.00 13.00 48 SER B O 1
ATOM 1520 N N . GLY B 1 48 ? 34.502 8.242 38.547 1.00 12.34 49 GLY B N 1
ATOM 1521 C CA . GLY B 1 48 ? 34.270 9.114 39.686 1.00 11.92 49 GLY B CA 1
ATOM 1522 C C . GLY B 1 48 ? 34.786 10.533 39.546 1.00 11.57 49 GLY B C 1
ATOM 1523 O O . GLY B 1 48 ? 34.768 11.295 40.512 1.00 11.72 49 GLY B O 1
ATOM 1524 N N . THR B 1 49 ? 35.248 10.893 38.352 1.00 11.08 50 THR B N 1
ATOM 1525 C CA . THR B 1 49 ? 35.731 12.251 38.117 1.00 10.59 50 THR B CA 1
ATOM 1526 C C . THR B 1 49 ? 35.208 12.845 36.800 1.00 10.19 50 THR B C 1
ATOM 1527 O O . THR B 1 49 ? 34.338 12.258 36.154 1.00 10.21 50 THR B O 1
ATOM 1531 N N . SER B 1 50 ? 35.714 14.018 36.429 1.00 9.78 51 SER B N 1
ATOM 1532 C CA . SER B 1 50 ? 35.171 14.771 35.303 1.00 9.44 51 SER B CA 1
ATOM 1533 C C . SER B 1 50 ? 36.110 15.885 34.865 1.00 9.14 51 SER B C 1
ATOM 1534 O O . SER B 1 50 ? 37.143 16.129 35.492 1.00 9.14 51 SER B O 1
ATOM 1537 N N . GLY B 1 51 ? 35.729 16.551 33.778 1.00 8.77 52 GLY B N 1
ATOM 1538 C CA . GLY B 1 51 ? 36.431 17.719 33.280 1.00 8.62 52 GLY B CA 1
ATOM 1539 C C . GLY B 1 51 ? 35.455 18.662 32.605 1.00 8.56 52 GLY B C 1
ATOM 1540 O O . GLY B 1 51 ? 34.420 18.231 32.092 1.00 8.54 52 GLY B O 1
ATOM 1541 N N . SER B 1 52 ? 35.784 19.951 32.606 1.00 8.45 53 SER B N 1
ATOM 1542 C CA . SER B 1 52 ? 34.902 20.975 32.051 1.00 8.28 53 SER B CA 1
ATOM 1543 C C . SER B 1 52 ? 35.572 21.811 30.969 1.00 8.23 53 SER B C 1
ATOM 1544 O O . SER B 1 52 ? 36.769 22.088 31.041 1.00 8.43 53 SER B O 1
ATOM 1547 N N . LEU B 1 53 ? 34.778 22.212 29.980 1.00 8.21 54 LEU B N 1
ATOM 1548 C CA . LEU B 1 53 ? 35.205 23.167 28.962 1.00 7.96 54 LEU B CA 1
ATOM 1549 C C . LEU B 1 53 ? 34.318 24.403 29.013 1.00 7.86 54 LEU B C 1
ATOM 1550 O O . LEU B 1 53 ? 33.091 24.292 29.003 1.00 7.91 54 LEU B O 1
ATOM 1555 N N . ARG B 1 54 ? 34.935 25.580 29.065 1.00 7.65 55 ARG B N 1
ATOM 1556 C CA . ARG B 1 54 ? 34.183 26.825 28.944 1.00 7.63 55 ARG B CA 1
ATOM 1557 C C . ARG B 1 54 ? 34.409 27.459 27.575 1.00 7.61 55 ARG B C 1
ATOM 1558 O O . ARG B 1 54 ? 35.534 27.480 27.064 1.00 7.48 55 ARG B O 1
ATOM 1566 N N . PHE B 1 55 ? 33.322 27.951 26.987 1.00 7.65 56 PHE B N 1
ATOM 1567 C CA . PHE B 1 55 ? 33.360 28.672 25.722 1.00 7.96 56 PHE B CA 1
ATOM 1568 C C . PHE B 1 55 ? 32.699 30.028 25.915 1.00 8.14 56 PHE B C 1
ATOM 1569 O O . PHE B 1 55 ? 31.695 30.136 26.624 1.00 8.09 56 PHE B O 1
ATOM 1577 N N . VAL B 1 56 ? 33.265 31.054 25.284 1.00 8.34 57 VAL B N 1
ATOM 1578 C CA . VAL B 1 56 ? 32.759 32.419 25.396 1.00 8.64 57 VAL B CA 1
ATOM 1579 C C . VAL B 1 56 ? 32.591 33.033 24.010 1.00 8.88 57 VAL B C 1
ATOM 1580 O O . VAL B 1 56 ? 33.468 32.890 23.150 1.00 8.72 57 VAL B O 1
ATOM 1584 N N . SER B 1 57 ? 31.451 33.690 23.799 1.00 9.44 58 SER B N 1
ATOM 1585 C CA . SER B 1 57 ? 31.238 34.537 22.630 1.00 10.09 58 SER B CA 1
ATOM 1586 C C . SER B 1 57 ? 31.218 35.997 23.074 1.00 10.76 58 SER B C 1
ATOM 1587 O O . SER B 1 57 ? 30.185 36.510 23.518 1.00 10.78 58 SER B O 1
ATOM 1590 N N . SER B 1 58 ? 32.369 36.654 22.961 1.00 11.70 59 SER B N 1
ATOM 1591 C CA . SER B 1 58 ? 32.524 38.039 23.405 1.00 12.85 59 SER B CA 1
ATOM 1592 C C . SER B 1 58 ? 31.682 39.020 22.588 1.00 13.28 59 SER B C 1
ATOM 1593 O O . SER B 1 58 ? 31.242 40.046 23.110 1.00 13.73 59 SER B O 1
ATOM 1596 N N . ASP B 1 59 ? 31.454 38.692 21.317 1.00 13.77 60 ASP B N 1
ATOM 1597 C CA . ASP B 1 59 ? 30.664 39.539 20.421 1.00 14.17 60 ASP B CA 1
ATOM 1598 C C . ASP B 1 59 ? 29.207 39.673 20.864 1.00 14.09 60 ASP B C 1
ATOM 1599 O O . ASP B 1 59 ? 28.576 40.704 20.624 1.00 14.13 60 ASP B O 1
ATOM 1604 N N . THR B 1 60 ? 28.681 38.633 21.509 1.00 13.76 61 THR B N 1
ATOM 1605 C CA . THR B 1 60 ? 27.261 38.585 21.872 1.00 13.57 61 THR B CA 1
ATOM 1606 C C . THR B 1 60 ? 27.012 38.429 23.373 1.00 13.51 61 THR B C 1
ATOM 1607 O O . THR B 1 60 ? 25.868 38.231 23.794 1.00 13.47 61 THR B O 1
ATOM 1611 N N . ASP B 1 61 ? 28.079 38.515 24.169 1.00 13.45 62 ASP B N 1
ATOM 1612 C CA . ASP B 1 61 ? 28.000 38.367 25.627 1.00 13.54 62 ASP B CA 1
ATOM 1613 C C . ASP B 1 61 ? 27.314 37.057 26.039 1.00 12.95 62 ASP B C 1
ATOM 1614 O O . ASP B 1 61 ? 26.408 37.042 26.880 1.00 13.19 62 ASP B O 1
ATOM 1619 N N . GLU B 1 62 ? 27.754 35.962 25.422 1.00 12.11 63 GLU B N 1
ATOM 1620 C CA . GLU B 1 62 ? 27.236 34.630 25.720 1.00 11.40 63 GLU B CA 1
ATOM 1621 C C . GLU B 1 62 ? 28.373 33.709 26.138 1.00 10.89 63 GLU B C 1
ATOM 1622 O O . GLU B 1 62 ? 29.530 33.926 25.770 1.00 10.70 63 GLU B O 1
ATOM 1628 N N . SER B 1 63 ? 28.035 32.681 26.911 1.00 10.26 64 SER B N 1
ATOM 1629 C CA . SER B 1 63 ? 29.017 31.718 27.397 1.00 10.11 64 SER B CA 1
ATOM 1630 C C . SER B 1 63 ? 28.327 30.484 27.956 1.0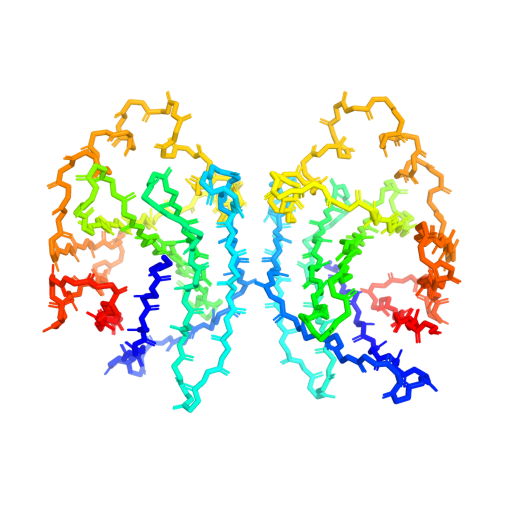0 9.66 64 SER B C 1
ATOM 1631 O O . SER B 1 63 ? 27.135 30.520 28.271 1.00 9.69 64 SER B O 1
ATOM 1634 N N . PHE B 1 64 ? 29.082 29.395 28.069 1.00 9.20 65 PHE B N 1
ATOM 1635 C CA . PHE B 1 64 ? 28.596 28.175 28.707 1.00 8.81 65 PHE B CA 1
ATOM 1636 C C . PHE B 1 64 ? 29.749 27.313 29.204 1.00 8.61 65 PHE B C 1
ATOM 1637 O O . PHE B 1 64 ? 30.877 27.424 28.715 1.00 8.31 65 PHE B O 1
ATOM 1645 N N . VAL B 1 65 ? 29.455 26.461 30.182 1.00 8.42 66 VAL B N 1
ATOM 1646 C CA . VAL B 1 65 ? 30.395 25.437 30.623 1.00 8.37 66 VAL B CA 1
ATOM 1647 C C . VAL B 1 65 ? 29.788 24.064 30.351 1.00 8.41 66 VAL B C 1
ATOM 1648 O O . VAL B 1 65 ? 28.669 23.773 30.785 1.00 8.46 66 VAL B O 1
ATOM 1652 N N . ALA B 1 66 ? 30.523 23.238 29.611 1.00 8.45 67 ALA B N 1
ATOM 1653 C CA . ALA B 1 66 ? 30.128 21.857 29.345 1.00 8.51 67 ALA B CA 1
ATOM 1654 C C . ALA B 1 66 ? 31.018 20.915 30.140 1.00 8.63 67 ALA B C 1
ATOM 1655 O O . ALA B 1 66 ? 32.245 21.002 30.066 1.00 8.75 67 ALA B O 1
ATOM 1657 N N . THR B 1 67 ? 30.393 20.025 30.906 1.00 8.60 68 THR B N 1
ATOM 1658 C CA . THR B 1 67 ? 31.120 19.099 31.768 1.00 8.73 68 THR B CA 1
ATOM 1659 C C . THR B 1 67 ? 30.839 17.655 31.378 1.00 8.77 68 THR B C 1
ATOM 1660 O O . THR B 1 67 ? 29.698 17.287 31.107 1.00 9.15 68 THR B O 1
ATOM 1664 N N . PHE B 1 68 ? 31.903 16.858 31.350 1.00 8.86 69 PHE B N 1
ATOM 1665 C CA . PHE B 1 68 ? 31.856 15.458 30.943 1.00 9.10 69 PHE B CA 1
ATOM 1666 C C . PHE B 1 68 ? 32.570 14.634 32.000 1.00 9.33 69 PHE B C 1
ATOM 1667 O O . PHE B 1 68 ? 33.611 15.048 32.511 1.00 9.39 69 PHE B O 1
ATOM 1675 N N . GLY B 1 69 ? 32.029 13.464 32.323 1.00 9.63 70 GLY B N 1
ATOM 1676 C CA . GLY B 1 69 ? 32.681 12.592 33.280 1.00 9.99 70 GLY B CA 1
ATOM 1677 C C . GLY B 1 69 ? 32.111 11.195 33.309 1.00 10.31 70 GLY B C 1
ATOM 1678 O O . GLY B 1 69 ? 31.286 10.830 32.470 1.00 10.24 70 GLY B O 1
ATOM 1679 N N . VAL B 1 70 ? 32.576 10.412 34.278 1.00 10.78 71 VAL B N 1
ATOM 1680 C CA . VAL B 1 70 ? 32.047 9.076 34.531 1.00 11.40 71 VAL B CA 1
ATOM 1681 C C . VAL B 1 70 ? 31.658 8.999 36.005 1.00 11.75 71 VAL B C 1
ATOM 1682 O O . VAL B 1 70 ? 32.471 9.290 36.888 1.00 11.66 71 VAL B O 1
ATOM 1686 N N . HIS B 1 71 ? 30.400 8.644 36.255 1.00 12.40 72 HIS B N 1
ATOM 1687 C CA . HIS B 1 71 ? 29.892 8.457 37.608 1.00 13.14 72 HIS B CA 1
ATOM 1688 C C . HIS B 1 71 ? 29.374 7.036 37.756 1.00 13.52 72 HIS B C 1
ATOM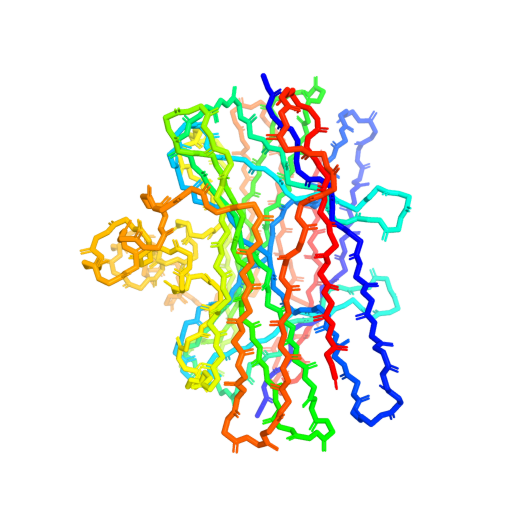 1689 O O . HIS B 1 71 ? 28.529 6.594 36.973 1.00 13.63 72 HIS B O 1
ATOM 1696 N N . ASN B 1 72 ? 29.881 6.332 38.767 1.00 14.06 73 ASN B N 1
ATOM 1697 C CA . ASN B 1 72 ? 29.527 4.933 39.003 1.00 14.58 73 ASN B CA 1
ATOM 1698 C C . ASN B 1 72 ? 29.573 4.116 37.708 1.00 14.58 73 ASN B C 1
ATOM 1699 O O . ASN B 1 72 ? 28.639 3.376 37.382 1.00 14.70 73 ASN B O 1
ATOM 1704 N N . TYR B 1 73 ? 30.672 4.291 36.972 1.00 14.52 74 TYR B N 1
ATOM 1705 C CA . TYR B 1 73 ? 30.999 3.504 35.777 1.00 14.51 74 TYR B CA 1
ATOM 1706 C C . TYR B 1 73 ? 30.089 3.764 34.567 1.00 14.54 74 TYR B C 1
ATOM 1707 O O . TYR B 1 73 ? 30.100 3.002 33.599 1.00 14.92 74 TYR B O 1
ATOM 1716 N N . LYS B 1 74 ? 29.321 4.850 34.629 1.00 14.27 75 LYS B N 1
ATOM 1717 C CA . LYS B 1 74 ? 28.507 5.305 33.504 1.00 14.02 75 LYS B CA 1
ATOM 1718 C C . LYS B 1 74 ? 28.830 6.763 33.190 1.00 13.55 75 LYS B C 1
ATOM 1719 O O . LYS B 1 74 ? 29.001 7.577 34.102 1.00 13.38 75 LYS B O 1
ATOM 1725 N N . ARG B 1 75 ? 28.905 7.089 31.903 1.00 12.85 76 ARG B N 1
ATOM 1726 C CA . ARG B 1 75 ? 29.190 8.456 31.474 1.00 12.31 76 ARG B CA 1
ATOM 1727 C C . ARG B 1 75 ? 28.086 9.420 31.904 1.00 11.95 76 ARG B C 1
ATOM 1728 O O . ARG B 1 75 ? 26.917 9.038 32.011 1.00 11.88 76 ARG B O 1
ATOM 1736 N N . TRP B 1 76 ? 28.471 10.663 32.175 1.00 11.38 77 TRP B N 1
ATOM 1737 C CA . TRP B 1 76 ? 27.508 11.722 32.449 1.00 11.11 77 TRP B CA 1
ATOM 1738 C C . TRP B 1 76 ? 27.919 13.016 31.765 1.00 10.88 77 TRP B C 1
ATOM 1739 O O . TRP B 1 76 ? 29.060 13.159 31.317 1.00 10.86 77 TRP B O 1
ATOM 1750 N N . CYS B 1 77 ? 26.974 13.945 31.671 1.00 10.70 78 CYS B N 1
ATOM 1751 C CA . CYS B 1 77 ? 27.246 15.262 31.112 1.00 10.57 78 CYS B CA 1
ATOM 1752 C C . CYS B 1 77 ? 26.268 16.291 31.649 1.00 10.38 78 CYS B C 1
ATOM 1753 O O . CYS B 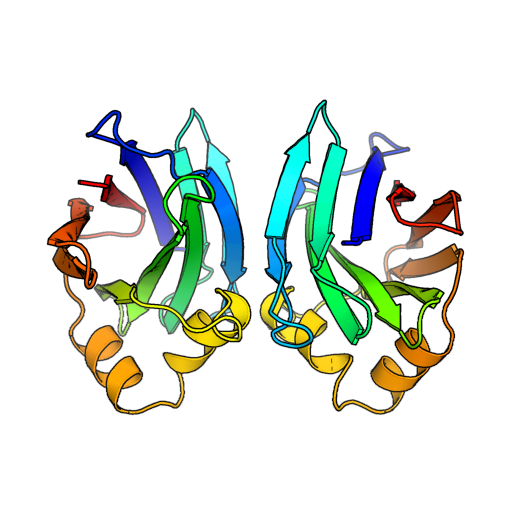1 77 ? 25.195 15.947 32.155 1.00 10.32 78 CYS B O 1
ATOM 1756 N N . ASP B 1 78 ? 26.658 17.557 31.538 1.00 10.05 79 ASP B N 1
ATOM 1757 C CA . ASP B 1 78 ? 25.808 18.679 31.905 1.00 10.06 79 ASP B CA 1
ATOM 1758 C C . ASP B 1 78 ? 26.299 19.935 31.200 1.00 10.02 79 ASP B C 1
ATOM 1759 O O . ASP B 1 78 ? 27.465 20.020 30.809 1.00 9.98 79 ASP B O 1
ATOM 1764 N N . ILE B 1 79 ? 25.394 20.891 31.018 1.00 10.00 80 ILE B N 1
ATOM 1765 C CA . ILE B 1 79 ? 25.741 22.215 30.511 1.00 10.10 80 ILE B CA 1
ATOM 1766 C C . ILE B 1 79 ? 25.165 23.260 31.454 1.00 10.12 80 ILE B C 1
ATOM 1767 O O . ILE B 1 79 ? 24.020 23.140 31.892 1.00 10.23 80 ILE B O 1
ATOM 1772 N N . VAL B 1 80 ? 25.970 24.269 31.774 1.00 10.09 81 VAL B N 1
ATOM 1773 C CA . VAL B 1 80 ? 25.504 25.432 32.519 1.00 10.22 81 VAL B CA 1
ATOM 1774 C C . VAL B 1 80 ? 25.719 26.673 31.662 1.00 10.25 81 VAL B C 1
ATOM 1775 O O . VAL B 1 80 ? 26.810 26.893 31.135 1.00 10.06 81 VAL B O 1
ATOM 1779 N N . THR B 1 81 ? 24.664 27.466 31.505 1.00 10.42 82 THR B N 1
ATOM 1780 C CA . THR B 1 81 ? 24.761 28.737 30.798 1.00 10.76 82 THR B CA 1
ATOM 1781 C C . THR B 1 81 ? 24.135 29.856 31.640 1.00 11.04 82 THR B C 1
ATOM 1782 O O . THR B 1 81 ? 23.859 29.651 32.827 1.00 11.27 82 THR B O 1
ATOM 1786 N N . ASN B 1 82 ? 23.929 31.032 31.042 1.00 11.57 83 ASN B N 1
ATOM 1787 C CA . ASN B 1 82 ? 23.528 32.231 31.785 1.00 12.18 83 ASN B CA 1
ATOM 1788 C C . ASN B 1 82 ? 24.457 32.444 32.983 1.00 12.50 83 ASN B C 1
ATOM 1789 O O . ASN B 1 82 ? 24.012 32.639 34.120 1.00 12.71 83 ASN B O 1
ATOM 1794 N N . LEU B 1 83 ? 25.756 32.384 32.704 1.00 12.93 84 LEU B N 1
ATOM 1795 C CA . LEU B 1 83 ? 26.785 32.413 33.736 1.00 13.45 84 LEU B CA 1
ATOM 1796 C C . LEU B 1 83 ? 27.000 33.809 34.299 1.00 13.76 84 LEU B C 1
ATOM 1797 O O . LEU B 1 83 ? 26.935 34.802 33.571 1.00 14.11 84 LEU B O 1
ATOM 1802 N N . THR B 1 84 ? 27.248 33.876 35.604 1.00 14.17 85 THR B N 1
ATOM 1803 C CA . THR B 1 84 ? 27.730 35.102 36.228 1.00 14.67 85 THR B CA 1
ATOM 1804 C C . THR B 1 84 ? 29.223 35.218 35.937 1.00 14.69 85 THR B C 1
ATOM 1805 O O . THR B 1 84 ? 29.853 34.249 35.500 1.00 14.53 85 THR B O 1
ATOM 1809 N N . ASN B 1 85 ? 29.788 36.396 36.185 1.00 15.02 86 ASN B N 1
ATOM 1810 C CA . ASN B 1 85 ? 31.209 36.633 35.939 1.00 15.16 86 ASN B CA 1
ATOM 1811 C C . ASN B 1 85 ? 32.124 35.794 36.831 1.00 14.94 86 ASN B C 1
ATOM 1812 O O . ASN B 1 85 ? 33.292 35.578 36.506 1.00 15.09 86 ASN B O 1
ATOM 1817 N N . GLU B 1 86 ? 31.579 35.321 37.948 1.00 14.58 87 GLU B N 1
ATOM 1818 C CA . GLU B 1 86 ? 32.325 34.521 38.915 1.00 14.35 87 GLU B CA 1
ATOM 1819 C C . GLU B 1 86 ? 32.330 33.035 38.553 1.00 13.64 87 GLU B C 1
ATOM 1820 O O . GLU B 1 86 ? 33.116 32.259 39.101 1.00 13.64 87 GLU B O 1
ATOM 1826 N N . GLN B 1 87 ? 31.457 32.641 37.629 1.00 12.69 88 GLN B N 1
ATOM 1827 C CA . GLN B 1 87 ? 31.301 31.231 37.283 1.00 11.93 88 GLN B CA 1
ATOM 1828 C C . GLN B 1 87 ? 32.223 30.788 36.146 1.00 11.30 88 GLN B C 1
ATOM 1829 O O . GLN B 1 87 ? 31.796 30.624 35.001 1.00 11.35 88 GLN B O 1
ATOM 1835 N N . THR B 1 88 ? 33.497 30.604 36.480 1.00 10.43 89 THR B N 1
ATOM 1836 C CA . THR B 1 88 ? 34.459 30.001 35.561 1.00 9.87 89 THR B CA 1
ATOM 1837 C C . THR B 1 88 ? 34.272 28.486 35.582 1.00 9.60 89 THR B C 1
ATOM 1838 O O . THR B 1 88 ? 33.536 27.959 36.423 1.00 9.53 89 THR B O 1
ATOM 1842 N N . ALA B 1 89 ? 34.933 27.784 34.664 1.00 9.20 90 ALA B N 1
ATOM 1843 C CA . ALA B 1 89 ? 34.904 26.323 34.659 1.00 8.96 90 ALA B CA 1
ATOM 1844 C C . ALA B 1 89 ? 35.527 25.740 35.929 1.00 8.96 90 ALA B C 1
ATOM 1845 O O . ALA B 1 89 ? 35.081 24.702 36.416 1.00 8.98 90 ALA B O 1
ATOM 1847 N N . LEU B 1 90 ? 36.539 26.418 36.472 1.00 8.77 91 LEU B N 1
ATOM 1848 C CA . LEU B 1 90 ? 37.133 26.029 37.751 1.00 8.98 91 LEU B CA 1
ATOM 1849 C C . LEU B 1 90 ? 36.057 25.947 38.838 1.00 9.14 91 LEU B C 1
ATOM 1850 O O . LEU B 1 90 ? 36.019 24.989 39.610 1.00 9.42 91 LEU B O 1
ATOM 1855 N N . VAL B 1 91 ? 35.186 26.953 38.878 1.00 9.02 92 VAL B N 1
ATOM 1856 C CA . VAL B 1 91 ? 34.084 27.002 39.839 1.00 9.08 92 VAL B CA 1
ATOM 1857 C C . VAL B 1 91 ? 33.037 25.931 39.527 1.00 9.06 92 VAL B C 1
ATOM 1858 O O . VAL B 1 91 ? 32.681 25.135 40.397 1.00 9.23 92 VAL B O 1
ATOM 1862 N N . ILE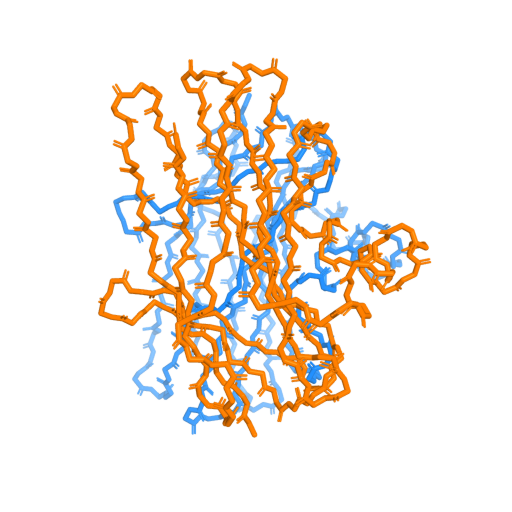 B 1 92 ? 32.564 25.908 38.283 1.00 9.04 93 ILE B N 1
ATOM 1863 C CA . ILE B 1 92 ? 31.474 25.018 37.886 1.00 8.97 93 ILE B CA 1
ATOM 1864 C C . ILE B 1 92 ? 31.830 23.534 38.032 1.00 8.95 93 ILE B C 1
ATOM 1865 O O . ILE B 1 92 ? 31.044 22.767 38.588 1.00 8.76 93 ILE B O 1
ATOM 1870 N N . ASN B 1 93 ? 33.010 23.138 37.553 1.00 8.88 94 ASN B N 1
ATOM 1871 C CA . ASN B 1 93 ? 33.458 21.744 37.655 1.00 9.06 94 ASN B CA 1
ATOM 1872 C C . ASN B 1 93 ? 33.408 21.225 39.093 1.00 9.33 94 ASN B C 1
ATOM 1873 O O . ASN B 1 93 ? 32.936 20.114 39.342 1.00 9.38 94 ASN B O 1
ATOM 1878 N N . GLN B 1 94 ? 33.888 22.045 40.027 1.00 9.77 95 GLN B N 1
ATOM 1879 C CA . GLN B 1 94 ? 33.943 21.696 41.446 1.00 10.39 95 GLN B CA 1
ATOM 1880 C C . GLN B 1 94 ? 32.550 21.560 42.069 1.00 10.34 95 GLN B C 1
ATOM 1881 O O . GLN B 1 94 ? 32.358 20.785 43.012 1.00 10.54 95 GLN B O 1
ATOM 1887 N N . GLU B 1 95 ? 31.582 22.302 41.533 1.00 10.34 96 GLU B N 1
ATOM 1888 C CA . GLU B 1 95 ? 30.227 22.316 42.087 1.00 10.48 96 GLU B CA 1
ATOM 1889 C C . GLU B 1 95 ? 29.508 20.976 41.943 1.00 10.49 96 GLU B C 1
ATOM 1890 O O . GLU B 1 95 ? 28.585 20.682 42.700 1.00 10.37 96 GLU B O 1
ATOM 1896 N N . TYR B 1 96 ? 29.950 20.158 40.988 1.00 10.51 97 TYR B N 1
ATOM 1897 C CA . TYR B 1 96 ? 29.384 18.824 40.780 1.00 10.90 97 TYR B CA 1
ATOM 1898 C C . TYR B 1 96 ? 29.738 17.831 41.885 1.00 11.26 97 TYR B C 1
ATOM 1899 O O . TYR B 1 96 ? 29.324 16.672 41.836 1.00 11.33 97 TYR B O 1
ATOM 1908 N N . TYR B 1 97 ? 30.497 18.290 42.879 1.00 11.60 98 TYR B N 1
ATOM 1909 C CA . TYR B 1 97 ? 30.910 17.443 43.997 1.00 12.15 98 TYR B CA 1
ATOM 1910 C C . TYR B 1 97 ? 30.677 18.151 45.330 1.00 12.67 98 TYR B C 1
ATOM 1911 O O . TYR B 1 97 ? 31.610 18.377 46.106 1.00 13.20 98 TYR B O 1
ATOM 1920 N N . GLY B 1 98 ? 29.417 18.503 45.581 1.00 13.31 99 GLY B N 1
ATOM 1921 C CA . GLY B 1 98 ? 29.040 19.196 46.802 1.00 13.82 99 GLY B CA 1
ATOM 1922 C C . GLY B 1 98 ? 27.757 20.003 46.717 1.00 14.16 99 GLY B C 1
ATOM 1923 O O . GLY B 1 98 ? 27.026 20.107 47.707 1.00 14.60 99 GLY B O 1
ATOM 1924 N N . VAL B 1 99 ? 27.486 20.583 45.548 1.00 14.27 100 VAL B N 1
ATOM 1925 C CA . VAL B 1 99 ? 26.278 21.383 45.339 1.00 14.43 100 VAL B CA 1
ATOM 1926 C C . VAL B 1 99 ? 25.136 20.476 44.866 1.00 14.74 100 VAL B C 1
ATOM 1927 O O . VAL B 1 99 ? 25.233 19.866 43.801 1.00 14.69 100 VAL B O 1
ATOM 1931 N N . PRO B 1 100 ? 24.065 20.387 45.660 1.00 15.12 101 PRO B N 1
ATOM 1932 C CA . PRO B 1 100 ? 22.959 19.452 45.400 1.00 15.46 101 PRO B CA 1
ATOM 1933 C C . PRO B 1 100 ? 22.391 19.478 43.980 1.00 15.77 101 PRO B C 1
ATOM 1934 O O . PRO B 1 100 ? 22.220 18.404 43.396 1.00 16.01 101 PRO B O 1
ATOM 1938 N N . ILE B 1 101 ? 22.110 20.664 43.439 1.00 16.00 102 ILE B N 1
ATOM 1939 C CA . ILE B 1 101 ? 21.533 20.785 42.096 1.00 16.35 102 ILE B CA 1
ATOM 1940 C C . ILE B 1 101 ? 22.498 20.305 41.000 1.00 16.25 102 ILE B C 1
ATOM 1941 O O . ILE B 1 101 ? 22.075 19.951 39.896 1.00 16.69 102 ILE B O 1
ATOM 1946 N N . ARG B 1 102 ? 23.788 20.287 41.324 1.00 15.87 103 ARG B N 1
ATOM 1947 C CA . ARG B 1 102 ? 24.816 19.823 40.400 1.00 15.45 103 ARG B CA 1
ATOM 1948 C C . ARG B 1 102 ? 25.096 18.334 40.598 1.00 15.52 103 ARG B C 1
ATOM 1949 O O . ARG B 1 102 ? 25.270 17.600 39.623 1.00 15.26 103 ARG B O 1
ATOM 1957 N N . ASP B 1 103 ? 25.131 17.902 41.861 1.00 15.59 104 ASP B N 1
ATOM 1958 C CA . ASP B 1 103 ? 25.296 16.491 42.217 1.00 15.90 104 ASP B CA 1
ATOM 1959 C C . ASP B 1 103 ? 24.268 15.617 41.505 1.00 15.95 104 ASP B C 1
ATOM 1960 O O . ASP B 1 103 ? 24.611 14.576 40.940 1.00 15.69 104 ASP B O 1
ATOM 1965 N N . GLN B 1 104 ? 23.009 16.051 41.542 1.00 16.05 105 GLN B N 1
ATOM 1966 C CA . GLN B 1 104 ? 21.906 15.296 40.951 1.00 16.17 105 GLN B CA 1
ATOM 1967 C C . GLN B 1 104 ? 22.052 15.140 39.436 1.00 15.84 105 GLN B C 1
ATOM 1968 O O . GLN B 1 104 ? 21.730 14.087 38.888 1.00 16.03 105 GLN B O 1
ATOM 1974 N N . ALA B 1 105 ? 22.549 16.187 38.774 1.00 15.44 106 ALA B N 1
ATOM 1975 C CA . ALA B 1 105 ? 22.783 16.164 37.332 1.00 15.08 106 ALA B CA 1
ATOM 1976 C C . ALA B 1 105 ? 23.821 15.106 36.970 1.00 14.80 106 ALA B C 1
ATOM 1977 O O . ALA B 1 105 ? 23.624 14.328 36.035 1.00 14.61 106 ALA B O 1
ATOM 1979 N N . ARG B 1 106 ? 24.917 15.078 37.728 1.00 14.57 107 ARG B N 1
ATOM 1980 C CA . ARG B 1 106 ? 25.958 14.065 37.572 1.00 14.48 107 ARG B CA 1
ATOM 1981 C C . ARG B 1 106 ? 25.402 12.656 37.794 1.00 14.68 107 ARG B C 1
ATOM 1982 O O . ARG B 1 106 ? 25.676 11.743 37.012 1.00 14.62 107 ARG B O 1
ATOM 1990 N N . GLU B 1 107 ? 24.605 12.499 38.849 1.00 15.00 108 GLU B N 1
ATOM 1991 C CA . GLU B 1 107 ? 24.032 11.204 39.217 1.00 15.39 108 GLU B CA 1
ATOM 1992 C C . GLU B 1 107 ? 23.049 10.661 38.176 1.00 15.28 108 GLU B C 1
ATOM 1993 O O . GLU B 1 107 ? 22.786 9.456 38.140 1.00 15.35 108 GLU B O 1
ATOM 1999 N N . ASN B 1 108 ? 22.522 11.546 37.329 1.00 15.18 109 ASN B N 1
ATOM 2000 C CA . ASN B 1 108 ? 21.599 11.153 36.260 1.00 15.20 109 ASN B CA 1
ATOM 2001 C C . ASN B 1 108 ? 22.250 10.332 35.145 1.00 15.04 109 ASN B C 1
ATOM 2002 O O . ASN B 1 108 ? 21.555 9.652 34.387 1.00 14.93 109 ASN B O 1
ATOM 2007 N N . GLN B 1 109 ? 23.578 10.411 35.046 1.00 14.86 110 GLN B N 1
ATOM 2008 C CA . GLN B 1 109 ? 24.356 9.646 34.065 1.00 14.82 110 GLN B CA 1
ATOM 2009 C C . GLN B 1 109 ? 23.792 9.767 32.642 1.00 14.85 110 GLN B C 1
ATOM 2010 O O . GLN B 1 109 ? 23.578 8.763 31.958 1.00 14.87 110 GLN B O 1
ATOM 2016 N N . LEU B 1 110 ? 23.564 11.004 32.206 1.00 14.92 111 LEU B N 1
ATOM 2017 C CA . LEU B 1 110 ? 22.897 11.267 30.930 1.00 15.01 111 LEU B CA 1
ATOM 2018 C C . LEU B 1 110 ? 23.793 11.029 29.721 1.00 15.13 111 LEU B C 1
ATOM 2019 O O . LEU B 1 110 ? 24.983 11.353 29.743 1.00 14.99 111 LEU B O 1
ATOM 2024 N N . THR B 1 111 ? 23.203 10.464 28.670 1.00 15.30 112 THR B N 1
ATOM 2025 C CA . THR B 1 111 ? 23.880 10.280 27.388 1.00 15.55 112 THR B CA 1
ATOM 2026 C C . THR B 1 111 ? 23.678 11.503 26.497 1.00 15.58 112 THR B C 1
ATOM 2027 O O . THR B 1 111 ? 24.358 11.661 25.483 1.00 15.56 112 THR B O 1
ATOM 2031 N N . SER B 1 112 ? 22.730 12.357 26.876 1.00 15.84 113 SER B N 1
ATOM 2032 C CA . SER B 1 112 ? 22.463 13.597 26.153 1.00 16.24 113 SER B CA 1
ATOM 2033 C C . SER B 1 112 ? 21.819 14.646 27.051 1.00 16.31 113 SER B C 1
ATOM 2034 O O . SER B 1 112 ? 21.049 14.318 27.956 1.00 16.31 113 SER B O 1
ATOM 2037 N N . TYR B 1 113 ? 22.146 15.908 26.793 1.00 16.36 114 TYR B N 1
ATOM 2038 C CA . TYR B 1 113 ? 21.574 17.027 27.528 1.00 16.50 114 TYR B CA 1
ATOM 2039 C C . TYR B 1 113 ? 21.574 18.271 26.657 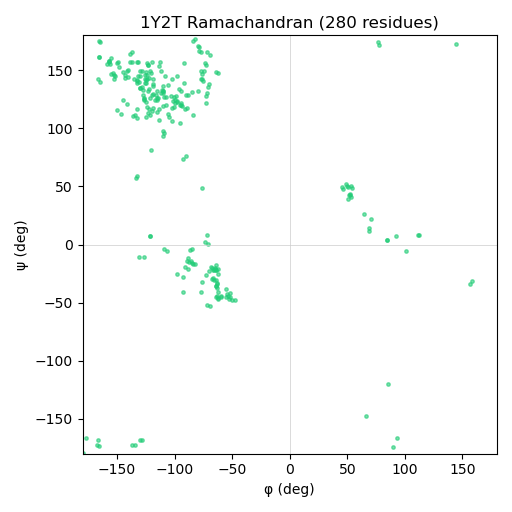1.00 16.42 114 TYR B C 1
ATOM 2040 O O . TYR B 1 113 ? 22.502 18.492 25.881 1.00 16.34 114 TYR B O 1
ATOM 2049 N N . ASN B 1 114 ? 20.522 19.073 26.781 1.00 16.35 115 ASN B N 1
ATOM 2050 C CA . ASN B 1 114 ? 20.453 20.356 26.092 1.00 16.47 115 ASN B CA 1
ATOM 2051 C C . ASN B 1 114 ? 19.819 21.441 26.953 1.00 16.17 115 ASN B C 1
ATOM 2052 O O . ASN B 1 114 ? 18.966 21.161 27.802 1.00 16.16 115 ASN B O 1
ATOM 2057 N N . VAL B 1 115 ? 20.254 22.677 26.730 1.00 15.86 116 VAL B N 1
ATOM 2058 C CA . VAL B 1 115 ? 19.771 23.831 27.478 1.00 15.78 116 VAL B CA 1
ATOM 2059 C C . VAL B 1 115 ? 19.803 25.075 26.589 1.00 15.51 116 VAL B C 1
ATOM 2060 O O . VAL B 1 115 ? 20.542 25.122 25.604 1.00 15.43 116 VAL B O 1
ATOM 2064 N N . ALA B 1 116 ? 18.985 26.066 26.928 1.00 15.26 117 ALA B N 1
ATOM 2065 C CA . ALA B 1 116 ? 18.985 27.338 26.221 1.00 15.02 117 ALA B CA 1
ATOM 2066 C C . ALA B 1 116 ? 19.353 28.475 27.165 1.00 14.87 117 ALA B C 1
ATOM 2067 O O . ALA B 1 116 ? 18.964 28.469 28.336 1.00 15.05 117 ALA B O 1
ATOM 2069 N N . ASN B 1 117 ? 20.109 29.446 26.657 1.00 14.58 118 ASN B N 1
ATOM 2070 C CA . ASN B 1 117 ? 20.373 30.658 27.424 1.00 14.52 118 ASN B CA 1
ATOM 2071 C C . ASN B 1 117 ? 19.222 31.656 27.295 1.00 14.64 118 ASN B C 1
ATOM 2072 O O . ASN B 1 117 ? 18.257 31.406 26.563 1.00 14.46 118 ASN B O 1
ATOM 2077 N N . ALA B 1 118 ? 19.329 32.778 28.004 1.00 14.92 119 ALA B N 1
ATOM 2078 C CA . ALA B 1 118 ? 18.272 33.790 28.038 1.00 15.36 119 ALA B CA 1
ATOM 2079 C C . ALA B 1 118 ? 17.991 34.415 26.670 1.00 15.57 119 ALA B C 1
ATOM 2080 O O . ALA B 1 118 ? 16.911 34.965 26.445 1.00 16.04 119 ALA B O 1
ATOM 2082 N N . LYS B 1 119 ? 18.962 34.320 25.764 1.00 15.71 120 LYS B N 1
ATOM 2083 C CA . LYS B 1 119 ? 18.813 34.840 24.407 1.00 15.85 120 LYS B CA 1
ATOM 2084 C C . LYS B 1 119 ? 18.163 33.823 23.465 1.00 15.63 120 LYS B C 1
ATOM 2085 O O . LYS B 1 119 ? 17.880 34.133 22.306 1.00 15.96 120 LYS B O 1
ATOM 2091 N N . GLY B 1 120 ? 17.929 32.613 23.972 1.00 15.26 121 GLY B N 1
ATOM 2092 C CA . GLY B 1 120 ? 17.255 31.571 23.216 1.00 14.86 121 GLY B CA 1
ATOM 2093 C C . GLY B 1 120 ? 18.167 30.640 22.435 1.00 14.50 121 GLY B C 1
ATOM 2094 O O . GLY B 1 120 ? 17.686 29.805 21.666 1.00 14.60 121 GLY B O 1
ATOM 2095 N N . ARG B 1 121 ? 19.477 30.774 22.629 1.00 14.08 122 ARG B N 1
ATOM 2096 C CA . ARG B 1 121 ? 20.435 29.899 21.959 1.00 13.84 122 ARG B CA 1
ATOM 2097 C C . ARG B 1 121 ? 20.539 28.553 22.664 1.00 13.82 122 ARG B C 1
ATOM 2098 O O . ARG B 1 121 ? 20.688 28.492 23.884 1.00 13.93 122 ARG B O 1
ATOM 2106 N N . ARG B 1 122 ? 20.466 27.483 21.878 1.00 13.77 123 ARG B N 1
ATOM 2107 C CA . ARG B 1 122 ? 20.525 26.119 22.389 1.00 13.84 123 ARG B CA 1
ATOM 2108 C C . ARG B 1 122 ? 21.960 25.592 22.395 1.00 13.27 123 ARG B C 1
ATOM 2109 O O . ARG B 1 122 ? 22.728 25.840 21.462 1.00 13.23 123 ARG B O 1
ATOM 2117 N N . PHE B 1 123 ? 22.311 24.884 23.465 1.00 12.71 124 PHE B N 1
ATOM 2118 C CA . PHE B 1 123 ? 23.571 24.152 23.559 1.00 12.18 124 PHE B CA 1
ATOM 2119 C C . PHE B 1 123 ? 23.249 22.702 23.881 1.00 12.05 124 PHE B C 1
ATOM 2120 O O . PHE B 1 123 ? 22.370 22.434 24.700 1.00 11.96 124 PHE B O 1
ATOM 2128 N N . ALA B 1 124 ? 23.957 21.772 23.247 1.00 11.85 125 ALA B N 1
ATOM 2129 C CA . ALA B 1 124 ? 23.682 20.349 23.437 1.00 11.86 125 ALA B CA 1
ATOM 2130 C C . ALA B 1 124 ? 24.932 19.477 23.501 1.00 11.87 125 ALA B C 1
ATOM 2131 O O . ALA B 1 124 ? 25.926 19.738 22.822 1.00 11.61 125 ALA B O 1
ATOM 2133 N N . ILE B 1 125 ? 24.869 18.451 24.343 1.00 12.03 126 ILE B N 1
ATOM 2134 C CA . ILE B 1 125 ? 25.831 17.357 24.317 1.00 12.25 126 ILE B CA 1
ATOM 2135 C C . ILE B 1 125 ? 25.081 16.092 23.924 1.00 12.63 126 ILE B C 1
ATOM 2136 O O . ILE B 1 125 ? 24.009 15.810 24.461 1.00 12.69 126 ILE B O 1
ATOM 2141 N N . GLU B 1 126 ? 25.632 15.350 22.970 1.00 12.95 127 GLU B N 1
ATOM 2142 C CA . GLU B 1 126 ? 25.114 14.028 22.636 1.00 13.46 127 GLU B CA 1
ATOM 2143 C C . GLU B 1 126 ? 26.250 13.019 22.541 1.00 13.27 127 GLU B C 1
ATOM 2144 O O . GLU B 1 126 ? 27.143 13.153 21.704 1.00 13.12 127 GLU B O 1
ATOM 2150 N N . TYR B 1 127 ? 26.222 12.022 23.422 1.00 13.18 128 TYR B N 1
ATOM 2151 C CA . TYR B 1 127 ? 27.188 10.933 23.369 1.00 13.23 128 TYR B CA 1
ATOM 2152 C C . TYR B 1 127 ? 26.856 10.027 22.188 1.00 13.65 128 TYR B C 1
ATOM 2153 O O . TYR B 1 127 ? 25.713 9.583 22.038 1.00 13.89 128 TYR B O 1
ATOM 2162 N N . THR B 1 128 ? 27.854 9.778 21.343 1.00 13.90 129 THR B N 1
ATOM 2163 C CA . THR B 1 128 ? 27.691 8.906 20.178 1.00 14.38 129 THR B CA 1
ATOM 2164 C C . THR B 1 128 ? 28.196 7.495 20.478 1.00 14.61 129 THR B C 1
ATOM 2165 O O . THR B 1 128 ? 27.775 6.526 19.842 1.00 14.85 129 THR B O 1
ATOM 2169 N N . VAL B 1 129 ? 29.115 7.398 21.436 1.00 14.83 130 VAL B N 1
ATOM 2170 C CA . VAL B 1 129 ? 29.525 6.120 22.011 1.00 15.07 130 VAL B CA 1
ATOM 2171 C C . VAL B 1 129 ? 29.268 6.214 23.512 1.00 15.27 130 VAL B C 1
ATOM 2172 O O . VAL B 1 129 ? 29.862 7.049 24.205 1.00 14.97 130 VAL B O 1
ATOM 2176 N N . THR B 1 130 ? 28.371 5.361 24.002 1.00 15.64 131 THR B N 1
ATOM 2177 C CA . THR B 1 130 ? 27.838 5.479 25.361 1.00 16.08 131 THR B CA 1
ATOM 2178 C C . THR B 1 130 ? 28.322 4.386 26.313 1.00 16.43 131 THR B C 1
ATOM 2179 O O . THR B 1 130 ? 28.005 4.410 27.504 1.00 16.44 131 THR B O 1
ATOM 2183 N N . GLU B 1 131 ? 29.089 3.435 25.785 1.00 16.89 132 GLU B N 1
ATOM 2184 C CA . GLU B 1 131 ? 29.584 2.307 26.573 1.00 17.49 132 GLU B CA 1
ATOM 2185 C C . GLU B 1 131 ? 31.081 2.084 26.374 1.00 17.30 132 GLU B C 1
ATOM 2186 O O . GLU B 1 131 ? 31.649 2.501 25.363 1.00 17.43 132 GLU B O 1
ATOM 2192 N N . GLY B 1 132 ? 31.710 1.430 27.348 1.00 17.23 133 GLY B N 1
ATOM 2193 C CA . GLY B 1 132 ? 33.121 1.092 27.269 1.00 17.08 133 GLY B CA 1
ATOM 2194 C C . GLY B 1 132 ? 34.053 2.154 27.823 1.00 17.06 133 GLY B C 1
ATOM 2195 O O . GLY B 1 132 ? 33.607 3.155 28.390 1.00 17.10 133 GLY B O 1
ATOM 2196 N N . ASP B 1 133 ? 35.354 1.926 27.650 1.00 16.94 134 ASP B N 1
ATOM 2197 C CA . ASP B 1 133 ? 36.392 2.821 28.162 1.00 16.82 134 ASP B CA 1
ATOM 2198 C C . ASP B 1 133 ? 36.549 4.090 27.328 1.00 16.50 134 ASP B C 1
ATOM 2199 O O . ASP B 1 133 ? 36.892 5.147 27.858 1.00 16.55 134 ASP B O 1
ATOM 2204 N N . ASN B 1 134 ? 36.313 3.975 26.024 1.00 16.15 135 ASN B N 1
ATOM 2205 C CA . ASN B 1 134 ? 36.546 5.083 25.105 1.00 15.74 135 ASN B CA 1
ATOM 2206 C C . ASN B 1 134 ? 35.247 5.658 24.551 1.00 15.30 135 ASN B C 1
ATOM 2207 O O . ASN B 1 134 ? 34.702 5.176 23.553 1.00 15.45 135 ASN B O 1
ATOM 2212 N N . LEU B 1 135 ? 34.759 6.690 25.231 1.00 14.58 136 LEU B N 1
ATOM 2213 C CA . LEU B 1 135 ? 33.481 7.315 24.915 1.00 13.94 136 LEU B CA 1
ATOM 2214 C C . LEU B 1 135 ? 33.660 8.475 23.942 1.00 13.59 136 LEU B C 1
ATOM 2215 O O . LEU B 1 135 ? 34.743 9.058 23.849 1.00 13.49 136 LEU B O 1
ATOM 2220 N N . LYS B 1 136 ? 32.595 8.791 23.210 1.00 13.10 137 LYS B N 1
ATOM 2221 C CA . LYS B 1 136 ? 32.613 9.863 22.217 1.00 12.73 137 LYS B CA 1
ATOM 2222 C C . LYS B 1 136 ? 31.364 10.719 22.349 1.00 12.36 137 LYS B C 1
ATOM 2223 O O . LYS B 1 136 ? 30.278 10.201 22.615 1.00 12.36 137 LYS B O 1
ATOM 2229 N N . ALA B 1 137 ? 31.518 12.028 22.159 1.00 11.87 138 ALA B N 1
ATOM 2230 C CA . ALA B 1 137 ? 30.388 12.949 22.223 1.00 11.46 138 ALA B CA 1
ATOM 2231 C C . ALA B 1 137 ? 30.516 14.096 21.229 1.00 11.17 138 ALA B C 1
ATOM 2232 O O . ALA B 1 137 ? 31.624 14.523 20.894 1.00 11.18 138 ALA B O 1
ATOM 2234 N N . ASN B 1 138 ? 29.369 14.569 20.747 1.00 10.84 139 ASN B N 1
ATOM 2235 C CA . ASN B 1 138 ? 29.294 15.821 20.009 1.00 10.68 139 ASN B CA 1
ATOM 2236 C C . ASN B 1 138 ? 28.886 16.937 20.963 1.00 10.53 139 ASN B C 1
ATOM 2237 O O . ASN B 1 138 ? 27.964 16.767 21.767 1.00 10.50 139 ASN B O 1
ATOM 2242 N N . LEU B 1 139 ? 29.584 18.066 20.886 1.00 10.32 140 LEU B N 1
ATOM 2243 C CA . LEU B 1 139 ? 29.159 19.282 21.564 1.00 10.30 140 LEU B CA 1
ATOM 2244 C C . LEU B 1 139 ? 28.621 20.228 20.496 1.00 10.47 140 LEU B C 1
ATOM 2245 O O . LEU B 1 139 ? 29.371 20.702 19.642 1.00 10.49 140 LEU B O 1
ATOM 2250 N N . ILE B 1 140 ? 27.316 20.482 20.535 1.00 10.67 141 ILE B N 1
ATOM 2251 C CA . ILE B 1 140 ? 26.658 21.256 19.486 1.00 10.95 141 ILE B CA 1
ATOM 2252 C C . ILE B 1 140 ? 26.229 22.626 19.998 1.00 10.98 141 ILE B C 1
ATOM 2253 O O . ILE B 1 140 ? 25.437 22.732 20.940 1.00 11.00 141 ILE B O 1
ATOM 2258 N N . ILE B 1 141 ? 26.769 23.668 19.374 1.00 10.94 142 ILE B N 1
ATOM 2259 C CA . ILE B 1 141 ? 26.413 25.043 19.700 1.00 11.12 142 ILE B CA 1
ATOM 2260 C C . ILE B 1 141 ? 25.415 25.552 18.666 1.00 11.44 142 ILE B C 1
ATOM 2261 O O . ILE B 1 141 ? 25.724 25.614 17.475 1.00 11.39 142 ILE B O 1
ATOM 2266 N N . GLY B 1 142 ? 24.219 25.904 19.130 1.00 11.72 143 GLY B N 1
ATOM 2267 C CA . GLY B 1 142 ? 23.158 26.382 18.257 1.00 12.19 143 GLY B CA 1
ATOM 2268 C C . GLY B 1 142 ? 23.244 27.867 17.960 1.00 12.48 143 GLY B C 1
ATOM 2269 O O . GLY B 1 142 ? 22.272 28.478 17.511 1.00 12.87 143 GLY B O 1
#

CATH classification: 2.60.270.20

Secondary structure (DSSP, 8-state):
-EEEEEEEEE--SSS--EEEEEEE-SGGG--EEEEETTEEEEEESSSS-EEEEEEEETTTTEEEEEEEEEETTEEEEEEEES--TT--HHHHHHHTTT-HHHHHHHHT--SEEEEE-TTS-EEEEEEEE-SSSEEEEEEEE-/-EEEEEEEEE--SSS--EEEEEEE-SSTT-EEEEEETTEEEEEESSSS-EEEEEEEETTTTEEEEEEEEEETTEEEEEEEES--TT--HHHHHHHTTT-HHHHHHHHT--SEEEEE-TT--EEEEEEEE-SSSEEEEEEEE-

Solvent-accessible surface area: 12532 Å² total; per-residue (Å²): 115,31,27,0,7,0,126,49,101,65,79,40,135,146,17,130,6,61,52,1,3,13,0,0,15,78,101,36,95,1,11,19,1,27,100,48,224,76,31,32,14,0,36,1,54,22,32,26,0,0,0,0,3,19,4,24,0,86,120,47,121,11,23,0,0,0,0,0,0,2,36,105,180,100,26,0,1,10,3,16,15,92,30,76,92,82,43,2,0,0,22,0,0,41,40,0,40,58,58,106,137,41,30,99,17,26,85,76,28,59,52,62,60,72,43,42,15,97,129,62,28,142,0,23,1,73,11,77,64,46,142,53,86,73,4,77,1,20,0,52,2,39,107,29,29,0,22,0,126,47,99,65,78,53,140,119,24,133,3,59,53,0,4,14,0,0,10,75,103,32,94,1,12,21,2,28,99,58,228,77,38,30,18,0,37,2,42,20,28,25,0,1,0,0,4,19,6,24,0,83,122,16,134,9,24,0,0,0,0,0,0,1,44,94,162,112,24,0,1,10,6,17,16,93,33,74,96,86,37,2,0,0,25,0,0,62,41,0,37,57,56,105,124,36,31,82,10,26,95,80,36,61,56,63,69,84,38,35,12,98,136,58,22,122,0,21,2,73,16,81,54,45,132,51,85,98,4,111,1,20,0,49,0,33

Radius of gyration: 18.24 Å; Cα contacts (8 Å, |Δi|>4): 794; chains: 2; bounding box: 49×47×42 Å

Sequence (284 aa):
TYTISIRVYQTTPKGFFRPVERTNWKYANGGTWDEVRGEYVLTMGGSGTSGSLRFVSSDTDESFVATFGVHNYKRWCDIVTNLTNEQTALVINQEYYGVPIRDQARENQLTSYNVANAKGRRFAIEYTVTEGDNLKANLIIGTYTISIRVYQTTPKGFFRPVERTNWKYANGGTWDEVRGEYVLTMGGSGTSGSLRFVSSDTDESFVATFGVHNYKRWCDIVTNLTNEQTALVINQEYYGVPIRDQARENQLTSYNVANAKGRRFAIEYTVTEGDNLKANLIIG

Nearest PDB structures (foldseek):
  1y2t-assembly1_A  TM=1.007E+00  e=6.353E-29  Agaricus bisporus
  4z2q-assembly1_B  TM=9.978E-01  e=1.691E-23  Agroathelia rolfsii
  2ofc-assembly1_A  TM=9.963E-01  e=1.996E-23  Agroathelia rolfsii
  4z2s-assembly2_B  TM=9.966E-01  e=1.996E-23  Agroathelia rolfsii
  1x99-assembly1_A  TM=9.666E-01  e=2.586E-21  Xerocomellus chrysenteron